Protein AF-A0A7C9MXZ8-F1 (afdb_monomer)

Radius of gyration: 27.59 Å; Cα contacts (8 Å, |Δi|>4): 414; chains: 1; bounding box: 73×103×45 Å

Secondary structure (DSSP, 8-state):
--PPPPPPPPPPPPPPP-------------PPPPHHHHHHHHHHHSTTTTTEEEEEEE--TTHHHHTT--GGG-EEE-HHHHHHHHHHHHHHHSS--EEEEEEETTEEEEEEET--HHHHTHHHHTTTSEEEEEEEETTTT--EEEEEETTEEEEEEETTSPPEE---GGGTTT-TTS---HHHHHHHHHHHHHHHH-----HHHHHS-EEEEEPP-------TT--

Solvent-accessible surface area (backbone atoms only — not comparable to full-atom values): 12969 Å² total; per-residue (Å²): 141,82,88,80,84,78,84,80,84,83,78,84,79,83,86,81,82,88,79,80,74,75,68,84,69,82,77,89,76,76,72,87,74,54,60,64,64,50,30,45,52,38,64,67,64,39,64,69,42,47,42,38,12,22,45,30,44,26,53,34,92,55,58,72,79,72,46,75,53,41,78,94,49,63,39,84,33,30,48,59,61,40,23,61,53,8,56,62,32,29,80,77,69,78,34,9,49,31,38,34,42,41,78,52,96,87,27,40,39,40,37,19,21,45,34,53,71,62,60,81,36,30,24,70,38,0,43,85,39,42,18,40,28,41,37,35,23,66,90,78,71,47,41,38,40,41,35,16,43,61,45,36,73,46,24,34,39,33,71,53,31,75,59,46,65,64,76,60,83,86,44,72,90,60,54,60,42,45,78,59,59,67,69,58,44,54,21,43,51,51,44,41,49,22,71,77,69,74,46,82,86,48,61,67,65,54,65,36,74,28,44,20,28,40,36,73,87,75,80,77,74,77,71,91,78,86,122

Mean predicted aligned error: 10.17 Å

Nearest PDB structures (foldseek):
  8y6k-assembly1_A  TM=3.573E-01  e=1.637E+00  Homo sapiens
  4g59-assembly2_D  TM=2.819E-01  e=1.370E+00  Murid betaherpesvirus 1
  6zs9-assembly1_XI  TM=2.218E-01  e=6.036E+00  Homo sapiens
  7q5s-assembly1_C  TM=3.197E-01  e=9.701E+00  Thermochaetoides thermophila DSM 1495

Organism: NCBI:txid2696284

Foldseek 3Di:
DDDDDDDDDDDDDDDDDDDPPPDPDPPPPCDPDDLLRQLLVVLVLCVPLQLFWKKKKFLAPDPPVQFQFDVVQKDWDASVRLQVQQVVVCVVAVARQKWFWDDFPNIIIIIGRRHDRCVVRLLVRQAPHKMWMWGHHNPVQWTKIWIYHNNGTQWMQTACADIDHDDDPLCPVLPLNHNDDRSSNSSSSLVSVCVVPVTDDHPVNNRGIGIMTGRDDDPPPPDPPDD

pLDDT: mean 85.89, std 18.48, range [38.75, 98.75]

Sequence (227 aa):
MKRVPGPPPSRRRSPAPDAAAAAPGPSREGGPIEPDEHYRRVVQSIDPSLADGTITWCRAANVTAVLPIVPDSAVPQTLSDAFDLSIHQVAMTGRGRTVVIGELDGWFLVLEPNDWNSADRIAELSRGGEAVSLVIGDTLRHYHFYVARDGEQVCRFRWGDAPEGEPPSLAGDLALETPLDFDVWKTRAFVLAERLTGVRVTTEWLAAEHTGYRVPTRFTIRREDDW

InterPro domains:
  IPR045592 Protein of unknown function DUF6461 [PF20062]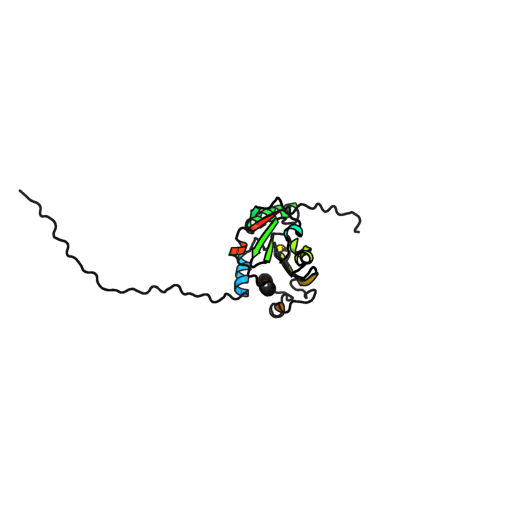 (96-208)

Structure (mmCIF, N/CA/C/O backbone):
data_AF-A0A7C9MXZ8-F1
#
_entry.id   AF-A0A7C9MXZ8-F1
#
loop_
_atom_site.group_PDB
_atom_site.id
_atom_site.type_symbol
_atom_site.label_atom_id
_atom_site.label_alt_id
_atom_site.label_comp_id
_atom_site.label_asym_id
_atom_site.label_entity_id
_atom_site.label_seq_id
_atom_site.pdbx_PDB_ins_code
_atom_site.Cartn_x
_atom_site.Cartn_y
_atom_site.Cartn_z
_atom_site.occupancy
_atom_site.B_iso_or_equiv
_atom_site.auth_seq_id
_atom_site.auth_comp_id
_atom_site.auth_asym_id
_atom_site.auth_atom_id
_atom_site.pdbx_PDB_model_num
ATOM 1 N N . MET A 1 1 ? -44.341 86.333 5.039 1.00 47.72 1 MET A N 1
ATOM 2 C CA . MET A 1 1 ? -43.408 86.215 3.888 1.00 47.72 1 MET A CA 1
ATOM 3 C C . MET A 1 1 ? -42.341 85.197 4.283 1.00 47.72 1 MET A C 1
ATOM 5 O O . MET A 1 1 ? -41.808 85.374 5.360 1.00 47.72 1 MET A O 1
ATOM 9 N N . LYS A 1 2 ? -42.000 84.091 3.618 1.00 45.22 2 LYS A N 1
ATOM 10 C CA . LYS A 1 2 ? -42.260 83.478 2.305 1.00 45.22 2 LYS A CA 1
ATOM 11 C C . LYS A 1 2 ? -42.536 81.979 2.565 1.00 45.22 2 LYS A C 1
ATOM 13 O O . LYS A 1 2 ? -41.796 81.370 3.330 1.00 45.22 2 LYS A O 1
ATOM 18 N N . ARG A 1 3 ? -43.577 81.384 1.967 1.00 49.44 3 ARG A N 1
ATOM 19 C CA . ARG A 1 3 ? -43.758 79.917 1.970 1.00 49.44 3 ARG A CA 1
ATOM 20 C C . ARG A 1 3 ? -42.828 79.317 0.913 1.00 49.44 3 ARG A C 1
ATOM 22 O O . ARG A 1 3 ? -42.841 79.767 -0.229 1.00 49.44 3 ARG A O 1
ATOM 29 N N . VAL A 1 4 ? -42.005 78.357 1.324 1.00 59.69 4 VAL A N 1
ATOM 30 C CA . VAL A 1 4 ? -41.054 77.626 0.473 1.00 59.69 4 VAL A CA 1
ATOM 31 C C . VAL A 1 4 ? -41.821 76.581 -0.361 1.00 59.69 4 VAL A C 1
ATOM 33 O O . VAL A 1 4 ? -42.713 75.937 0.196 1.00 59.69 4 VAL A O 1
ATOM 36 N N . PRO A 1 5 ? -41.533 76.406 -1.668 1.00 65.12 5 PRO A N 1
ATOM 37 C CA . PRO A 1 5 ? -42.227 75.439 -2.516 1.00 65.12 5 PRO A CA 1
ATOM 38 C C . PRO A 1 5 ? -41.747 74.008 -2.239 1.00 65.12 5 PRO A C 1
ATOM 40 O O . PRO A 1 5 ? -40.548 73.766 -2.113 1.00 65.12 5 PRO A O 1
ATOM 43 N N . GLY A 1 6 ? -42.689 73.064 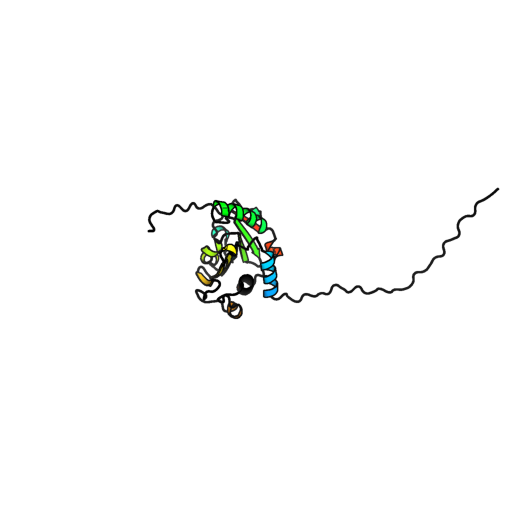-2.164 1.00 59.34 6 GLY A N 1
ATOM 44 C CA . GLY A 1 6 ? -42.398 71.634 -2.055 1.00 59.34 6 GLY A CA 1
ATOM 45 C C . GLY A 1 6 ? -41.821 71.048 -3.355 1.00 59.34 6 GLY A C 1
ATOM 46 O O . GLY A 1 6 ? -42.047 71.604 -4.433 1.00 59.34 6 GLY A O 1
ATOM 47 N N . PRO A 1 7 ? -41.069 69.939 -3.266 1.00 67.00 7 PRO A N 1
ATOM 48 C CA . PRO A 1 7 ? -40.425 69.316 -4.416 1.00 67.00 7 PRO A CA 1
ATOM 49 C C . PRO A 1 7 ? -41.442 68.698 -5.398 1.00 67.00 7 PRO A C 1
ATOM 51 O O . PRO A 1 7 ? -42.512 68.246 -4.981 1.00 67.00 7 PRO A O 1
ATOM 54 N N . PRO A 1 8 ? -41.119 68.660 -6.705 1.00 63.56 8 PRO A N 1
ATOM 55 C CA . PRO A 1 8 ? -41.995 68.117 -7.740 1.00 63.56 8 PRO A CA 1
ATOM 56 C C . PRO A 1 8 ? -42.102 66.579 -7.684 1.00 63.56 8 PRO A C 1
ATOM 58 O O . PRO A 1 8 ? -41.167 65.907 -7.242 1.00 63.56 8 PRO A O 1
ATOM 61 N N . PRO A 1 9 ? -43.216 65.998 -8.170 1.00 53.22 9 PRO A N 1
ATOM 62 C CA . PRO A 1 9 ? -43.442 64.556 -8.150 1.00 53.22 9 PRO A CA 1
ATOM 63 C C . PRO A 1 9 ? -42.513 63.808 -9.118 1.00 53.22 9 PRO A C 1
ATOM 65 O O . PRO A 1 9 ? -42.364 64.164 -10.290 1.00 53.22 9 PRO A O 1
ATOM 68 N N . SER A 1 10 ? -41.919 62.728 -8.616 1.00 55.09 10 SER A N 1
ATOM 69 C CA . SER A 1 10 ? -41.055 61.803 -9.344 1.00 55.09 10 SER A CA 1
ATOM 70 C C . SER A 1 10 ? -41.831 61.056 -10.437 1.00 55.09 10 SER A C 1
ATOM 72 O O . SER A 1 10 ? -42.771 60.302 -10.182 1.00 55.09 10 SER A O 1
ATOM 74 N N . ARG A 1 11 ? -41.424 61.261 -11.697 1.00 53.62 11 ARG A N 1
ATOM 75 C CA . ARG A 1 11 ? -41.932 60.510 -12.852 1.00 53.62 11 ARG A CA 1
ATOM 76 C C . ARG A 1 11 ? -41.457 59.058 -12.777 1.00 53.62 11 ARG A C 1
ATOM 78 O O . ARG A 1 11 ? -40.259 58.787 -12.836 1.00 53.62 11 ARG A O 1
ATOM 85 N N . ARG A 1 12 ? -42.421 58.137 -12.707 1.00 48.22 12 ARG A N 1
ATOM 86 C CA . ARG A 1 12 ? -42.242 56.695 -12.920 1.00 48.22 12 ARG A CA 1
ATOM 87 C C . ARG A 1 12 ? -41.599 56.454 -14.292 1.00 48.22 12 ARG A C 1
ATOM 89 O O . ARG A 1 12 ? -42.172 56.841 -15.309 1.00 48.22 12 ARG A O 1
ATOM 96 N N . ARG A 1 13 ? -40.431 55.809 -14.319 1.00 46.97 13 ARG A N 1
ATOM 97 C CA . ARG A 1 13 ? -39.906 55.130 -15.511 1.00 46.97 13 ARG A CA 1
ATOM 98 C C . ARG A 1 13 ? -40.280 53.655 -15.416 1.00 46.97 13 ARG A C 1
ATOM 100 O O . ARG A 1 13 ? -39.959 53.004 -14.428 1.00 46.97 13 ARG A O 1
ATOM 107 N N . SER A 1 14 ? -40.979 53.169 -16.432 1.00 50.97 14 SER A N 1
ATOM 108 C CA . SER A 1 14 ? -41.230 51.746 -16.663 1.00 50.97 14 SER A CA 1
ATOM 109 C C . SER A 1 14 ? -39.922 51.050 -17.079 1.00 50.97 14 SER A C 1
ATOM 111 O O . SER A 1 14 ? -39.110 51.687 -17.758 1.00 50.97 14 SER A O 1
ATOM 113 N N . PRO A 1 15 ? -39.694 49.783 -16.690 1.00 46.44 15 PRO A N 1
ATOM 114 C CA . PRO A 1 15 ? -38.499 49.036 -17.073 1.00 46.44 15 PRO A CA 1
ATOM 115 C C . PRO A 1 15 ? -38.555 48.597 -18.546 1.00 46.44 15 PRO A C 1
ATOM 117 O O . PRO A 1 15 ? -39.617 48.254 -19.066 1.00 46.44 15 PRO A O 1
ATOM 120 N N . ALA A 1 16 ? -37.398 48.644 -19.207 1.00 47.94 16 ALA A N 1
ATOM 121 C CA . ALA A 1 16 ? -37.163 48.106 -20.545 1.00 47.94 16 ALA A CA 1
ATOM 122 C C . ALA A 1 16 ? -37.018 46.567 -20.497 1.00 47.94 16 ALA A C 1
ATOM 124 O O . ALA A 1 16 ? -36.654 46.042 -19.443 1.00 47.94 16 ALA A O 1
ATOM 125 N N . PRO A 1 17 ? -37.302 45.849 -21.600 1.00 46.53 17 PRO A N 1
ATOM 126 C CA . PRO A 1 17 ? -37.361 44.393 -21.613 1.00 46.53 17 PRO A CA 1
ATOM 127 C C . PRO A 1 17 ? -35.987 43.719 -21.745 1.00 46.53 17 PRO A C 1
ATOM 129 O O . PRO A 1 17 ? -35.054 44.260 -22.338 1.00 46.53 17 PRO A O 1
ATOM 132 N N . ASP A 1 18 ? -35.951 42.518 -21.174 1.00 48.53 18 ASP A N 1
ATOM 133 C CA . ASP A 1 18 ? -34.998 41.412 -21.266 1.00 48.53 18 ASP A CA 1
ATOM 134 C C . ASP A 1 18 ? -33.903 41.478 -22.341 1.00 48.53 18 ASP A C 1
ATOM 136 O O . ASP A 1 18 ? -34.134 41.301 -23.536 1.00 48.53 18 ASP A O 1
ATOM 140 N N . ALA A 1 19 ? -32.664 41.550 -21.857 1.00 42.31 19 ALA A N 1
ATOM 141 C CA . ALA A 1 19 ? -31.508 40.942 -22.500 1.00 42.31 19 ALA A CA 1
ATOM 142 C C . ALA A 1 19 ? -30.756 40.141 -21.430 1.00 42.31 19 ALA A C 1
ATOM 144 O O . ALA A 1 19 ? -29.734 40.571 -20.895 1.00 42.31 19 ALA A O 1
ATOM 145 N N . ALA A 1 20 ? -31.312 38.982 -21.071 1.00 42.16 20 ALA A N 1
ATOM 146 C CA . ALA A 1 20 ? -30.582 37.967 -20.331 1.00 42.16 20 ALA A CA 1
ATOM 147 C C . ALA A 1 20 ? -29.463 37.449 -21.243 1.00 42.16 20 ALA A C 1
ATOM 149 O O . ALA A 1 20 ? -29.671 36.578 -22.087 1.00 42.16 20 ALA A O 1
ATOM 150 N N . ALA A 1 21 ? -28.272 38.026 -21.096 1.00 43.19 21 ALA A N 1
ATOM 151 C CA . ALA A 1 21 ? -27.050 37.379 -21.524 1.00 43.19 21 ALA A CA 1
ATOM 152 C C . ALA A 1 21 ? -26.983 36.048 -20.769 1.00 43.19 21 ALA A C 1
ATOM 154 O O . ALA A 1 21 ? -26.789 36.026 -19.553 1.00 43.19 21 ALA A O 1
ATOM 155 N N . ALA A 1 22 ? -27.233 34.951 -21.483 1.00 42.97 22 ALA A N 1
ATOM 156 C CA . ALA A 1 22 ? -26.996 33.615 -20.977 1.00 42.97 22 ALA A CA 1
ATOM 157 C C . ALA A 1 22 ? -25.523 33.547 -20.567 1.00 42.97 22 ALA A C 1
ATOM 159 O O . ALA A 1 22 ? -24.630 33.534 -21.415 1.00 42.97 22 ALA A O 1
ATOM 160 N N . ALA A 1 23 ? -25.276 33.574 -19.258 1.00 42.69 23 ALA A N 1
ATOM 161 C CA . ALA A 1 23 ? -23.985 33.209 -18.715 1.00 42.69 23 ALA A CA 1
ATOM 162 C C . ALA A 1 23 ? -23.641 31.819 -19.273 1.00 42.69 23 ALA A C 1
ATOM 164 O O . ALA A 1 23 ? -24.532 30.960 -19.301 1.00 42.69 23 ALA A O 1
ATOM 165 N N . PRO A 1 24 ? -22.407 31.583 -19.748 1.00 41.06 24 PRO A N 1
ATOM 166 C CA . PRO A 1 24 ? -21.998 30.240 -20.113 1.00 41.06 24 PRO A CA 1
ATOM 167 C C . PRO A 1 24 ? -22.233 29.356 -18.888 1.00 41.06 24 PRO A C 1
ATOM 169 O O . PRO A 1 24 ? -21.670 29.594 -17.817 1.00 41.06 24 PRO A O 1
ATOM 172 N N . GLY A 1 25 ? -23.148 28.393 -19.025 1.00 43.09 25 GLY A N 1
ATOM 173 C CA . GLY A 1 25 ? -23.329 27.360 -18.016 1.00 43.09 25 GLY A CA 1
ATOM 174 C C . GLY A 1 25 ? -21.977 26.695 -17.761 1.00 43.09 25 GLY A C 1
ATOM 175 O O . GLY A 1 25 ? -21.160 26.647 -18.684 1.00 43.09 25 GLY A O 1
ATOM 176 N N . PRO A 1 26 ? -21.703 26.217 -16.537 1.00 43.00 26 PRO A N 1
ATOM 177 C CA . PRO A 1 26 ? -20.447 25.543 -16.262 1.00 43.00 26 PRO A CA 1
ATOM 178 C C . PRO A 1 26 ? -20.299 24.402 -17.264 1.00 43.00 26 PRO A C 1
ATOM 180 O O . PRO A 1 26 ? -21.121 23.480 -17.291 1.00 43.00 26 PRO A O 1
ATOM 183 N N . SER A 1 27 ? -19.286 24.511 -18.124 1.00 43.12 27 SER A N 1
ATOM 184 C CA . SER A 1 27 ? -18.854 23.433 -18.993 1.00 43.12 27 SER A CA 1
ATOM 185 C C . SER A 1 27 ? -18.667 22.209 -18.108 1.00 43.12 27 SER A C 1
ATOM 187 O O . SER A 1 27 ? -17.770 22.168 -17.269 1.00 43.12 27 SER A O 1
ATOM 189 N N . ARG A 1 28 ? -19.553 21.220 -18.251 1.00 49.94 28 ARG A N 1
ATOM 190 C CA . ARG A 1 28 ? -19.315 19.860 -17.767 1.00 49.94 28 ARG A CA 1
ATOM 191 C C . ARG A 1 28 ? -18.229 19.258 -18.656 1.00 49.94 28 ARG A C 1
ATOM 193 O O . ARG A 1 28 ? -18.509 18.430 -19.513 1.00 49.94 28 ARG A O 1
ATOM 200 N N . GLU A 1 29 ? -17.007 19.748 -18.503 1.00 47.16 29 GLU A N 1
ATOM 201 C CA . GLU A 1 29 ? -15.814 19.144 -19.072 1.00 47.16 29 GLU A CA 1
ATOM 202 C C . GLU A 1 29 ? -15.203 18.237 -18.014 1.00 47.16 29 GLU A C 1
ATOM 204 O O . GLU A 1 29 ? -14.840 18.669 -16.923 1.00 47.16 29 GLU A O 1
ATOM 209 N N . GLY A 1 30 ? -15.151 16.954 -18.337 1.00 43.53 30 GLY A N 1
ATOM 210 C CA . GLY A 1 30 ? -14.597 15.929 -17.474 1.00 43.53 30 GLY A CA 1
ATOM 211 C C . GLY A 1 30 ? -15.183 14.580 -17.835 1.00 43.53 30 GLY A C 1
ATOM 212 O O . GLY A 1 30 ? -15.980 14.029 -17.081 1.00 43.53 30 GLY A O 1
ATOM 213 N N . GLY A 1 31 ? -14.810 14.051 -19.005 1.00 56.38 31 GLY A N 1
ATOM 214 C CA . GLY A 1 31 ? -14.866 12.602 -19.198 1.00 56.38 31 GLY A CA 1
ATOM 215 C C . GLY A 1 31 ? -14.046 11.895 -18.104 1.00 56.38 31 GLY A C 1
ATOM 216 O O . GLY A 1 31 ? -13.272 12.557 -17.404 1.00 56.38 31 GLY A O 1
ATOM 217 N N . PRO A 1 32 ? -14.213 10.576 -17.916 1.00 72.56 32 PRO A N 1
ATOM 218 C CA . PRO A 1 32 ? -13.418 9.841 -16.939 1.00 72.56 32 PRO A CA 1
ATOM 219 C C . PRO A 1 32 ? -11.927 10.112 -17.182 1.00 72.56 32 PRO A C 1
ATOM 221 O O . PRO A 1 32 ? -11.442 9.965 -18.301 1.00 72.56 32 PRO A O 1
ATOM 224 N N . ILE A 1 33 ? -11.223 10.575 -16.145 1.00 77.44 33 ILE A N 1
ATOM 225 C CA . ILE A 1 33 ? -9.779 10.817 -16.216 1.00 77.44 33 ILE A CA 1
ATOM 226 C C . ILE A 1 33 ? -9.098 9.464 -16.437 1.00 77.44 33 ILE A C 1
ATOM 228 O O . ILE A 1 33 ? -9.372 8.506 -15.707 1.00 77.44 33 ILE A O 1
ATOM 232 N N . GLU A 1 34 ? -8.227 9.398 -17.444 1.00 91.25 34 GLU A N 1
ATOM 233 C CA . GLU A 1 34 ? -7.411 8.218 -17.732 1.00 91.25 34 GLU A CA 1
ATOM 234 C C . GLU A 1 34 ? -6.553 7.843 -16.508 1.00 91.25 34 GLU A C 1
ATOM 236 O O . GLU A 1 34 ? -5.968 8.743 -15.891 1.00 91.25 34 GLU A O 1
ATOM 241 N N . PRO A 1 35 ? -6.433 6.547 -16.148 1.00 91.75 35 PRO A N 1
ATOM 242 C CA . PRO A 1 35 ? -5.718 6.109 -14.945 1.00 91.75 35 PRO A CA 1
ATOM 243 C C . PRO A 1 35 ? -4.295 6.670 -14.815 1.00 91.75 35 PRO A C 1
ATOM 245 O O . PRO A 1 35 ? -3.895 7.072 -13.726 1.00 91.75 35 PRO A O 1
ATOM 248 N N . ASP A 1 36 ? -3.550 6.767 -15.918 1.00 92.69 36 ASP A N 1
ATOM 249 C CA . ASP A 1 36 ? -2.192 7.326 -15.912 1.00 92.69 36 ASP A CA 1
ATOM 250 C C . ASP A 1 36 ? -2.159 8.807 -15.510 1.00 92.69 36 ASP A C 1
ATOM 252 O O . ASP A 1 36 ? -1.284 9.233 -14.761 1.00 92.69 36 ASP A O 1
ATOM 256 N N . GLU A 1 37 ? -3.100 9.615 -16.007 1.00 94.75 37 GLU A N 1
ATOM 257 C CA . GLU A 1 37 ? -3.183 11.037 -15.650 1.00 94.75 37 GLU A CA 1
ATOM 258 C C . GLU A 1 37 ? -3.655 11.215 -14.208 1.00 94.75 37 GLU A C 1
ATOM 260 O O . GLU A 1 37 ? -3.148 12.079 -13.494 1.00 94.75 37 GLU A O 1
ATOM 265 N N . HIS A 1 38 ? -4.583 10.369 -13.761 1.00 95.75 38 HIS A N 1
ATOM 266 C CA . HIS A 1 38 ? -5.013 10.328 -12.368 1.00 95.75 38 HIS A CA 1
ATOM 267 C C . HIS A 1 38 ? -3.833 10.039 -11.432 1.00 95.75 38 HIS A C 1
ATOM 269 O O . HIS A 1 38 ? -3.542 10.837 -10.540 1.00 95.75 38 HIS A O 1
ATOM 275 N N . TYR A 1 39 ? -3.095 8.951 -11.662 1.00 95.88 39 TYR A N 1
ATOM 276 C CA . TYR A 1 39 ? -2.005 8.565 -10.766 1.00 95.88 39 TYR A CA 1
ATOM 277 C C . TYR A 1 39 ? -0.765 9.436 -10.884 1.00 95.88 39 TYR A C 1
ATOM 279 O O . TYR A 1 39 ? -0.065 9.599 -9.889 1.00 95.88 39 TYR A O 1
ATOM 287 N N . ARG A 1 40 ? -0.537 10.095 -12.024 1.00 94.31 40 ARG A N 1
ATOM 288 C CA . ARG A 1 40 ? 0.476 11.152 -12.114 1.00 94.31 40 ARG A CA 1
ATOM 289 C C . ARG A 1 40 ? 0.201 12.267 -11.104 1.00 94.31 40 ARG A C 1
ATOM 291 O O . ARG A 1 40 ? 1.119 12.698 -10.413 1.00 94.31 40 ARG A O 1
ATOM 298 N N . ARG A 1 41 ? -1.059 12.700 -10.975 1.00 92.94 41 ARG A N 1
ATOM 299 C CA . ARG A 1 41 ? -1.457 13.717 -9.985 1.00 92.94 41 ARG A CA 1
ATOM 300 C C . ARG A 1 41 ? -1.327 13.201 -8.558 1.00 92.94 41 ARG A C 1
ATOM 302 O O . ARG A 1 41 ? -0.837 13.932 -7.706 1.00 92.94 41 ARG A O 1
ATOM 309 N N . VAL A 1 42 ? -1.717 11.948 -8.307 1.00 93.12 42 VAL A N 1
ATOM 310 C CA . VAL A 1 42 ? -1.535 11.317 -6.990 1.00 93.12 42 VAL A CA 1
ATOM 311 C C . VAL A 1 42 ? -0.057 11.313 -6.606 1.00 93.12 42 VAL A C 1
ATOM 313 O O . VAL A 1 42 ? 0.280 11.864 -5.564 1.00 93.12 42 VAL A O 1
ATOM 316 N N . VAL A 1 43 ? 0.826 10.798 -7.467 1.00 91.56 43 VAL A N 1
ATOM 317 C CA . VAL A 1 43 ? 2.280 10.746 -7.229 1.00 91.56 43 VAL A CA 1
ATOM 318 C C . VAL A 1 43 ? 2.867 12.138 -6.976 1.00 91.56 43 VAL A C 1
ATOM 320 O O . VAL A 1 43 ? 3.682 12.296 -6.077 1.00 91.56 43 VAL A O 1
ATOM 323 N N . GLN A 1 44 ? 2.411 13.161 -7.701 1.00 88.62 44 GLN A N 1
ATOM 324 C CA . GLN A 1 44 ? 2.852 14.546 -7.490 1.00 88.62 44 GLN A CA 1
ATOM 325 C C . GLN A 1 44 ? 2.333 15.169 -6.185 1.00 88.62 44 GLN A C 1
ATOM 327 O O . GLN A 1 44 ? 2.939 16.102 -5.670 1.00 88.62 44 GLN A O 1
ATOM 332 N N . SER A 1 45 ? 1.198 14.697 -5.667 1.00 83.62 45 SER A N 1
ATOM 333 C CA . SER A 1 45 ? 0.558 15.254 -4.466 1.00 83.62 45 SER A CA 1
ATOM 334 C C . SER A 1 45 ? 1.020 14.622 -3.153 1.00 83.62 45 SER A C 1
ATOM 336 O O . SER A 1 45 ? 0.876 15.238 -2.102 1.00 83.62 45 SER A O 1
ATOM 338 N N . ILE A 1 46 ? 1.534 13.389 -3.204 1.00 72.38 46 ILE A N 1
ATOM 339 C CA . ILE A 1 46 ? 1.949 12.619 -2.022 1.00 72.38 46 ILE A CA 1
ATOM 340 C C . ILE A 1 46 ? 3.381 12.928 -1.577 1.00 72.38 46 ILE A C 1
ATOM 342 O O . ILE A 1 46 ? 3.843 12.330 -0.610 1.00 72.38 46 ILE A O 1
ATOM 346 N N . ASP A 1 47 ? 4.088 13.823 -2.267 1.00 69.06 47 ASP A N 1
ATOM 347 C CA . ASP A 1 47 ? 5.439 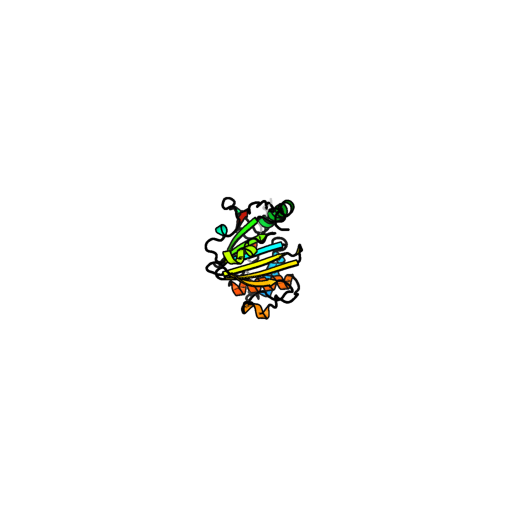14.258 -1.912 1.00 69.06 47 ASP A CA 1
ATOM 348 C C . ASP A 1 47 ? 5.349 15.367 -0.840 1.00 69.06 47 ASP A C 1
ATOM 350 O O . ASP A 1 47 ? 4.830 16.450 -1.139 1.00 69.06 47 ASP A O 1
ATOM 354 N N . PRO A 1 48 ? 5.762 15.114 0.424 1.00 71.75 48 PRO A N 1
ATOM 355 C CA . PRO A 1 48 ? 6.733 14.086 0.839 1.00 71.75 48 PRO A CA 1
ATOM 356 C C . PRO A 1 48 ? 6.180 12.831 1.538 1.00 71.75 48 PRO A C 1
ATOM 358 O O . PRO A 1 48 ? 6.928 11.876 1.740 1.00 71.75 48 PRO A O 1
ATOM 361 N N . SER A 1 49 ? 4.903 12.791 1.924 1.00 76.25 49 SER A N 1
ATOM 362 C CA . SER A 1 49 ? 4.364 11.793 2.861 1.00 76.25 49 SER A CA 1
ATOM 363 C C . SER A 1 49 ? 4.461 10.311 2.455 1.00 76.25 49 SER A C 1
ATOM 365 O O . SER A 1 49 ? 4.369 9.447 3.327 1.00 76.25 49 SER A O 1
ATOM 367 N N . LEU A 1 50 ? 4.659 9.994 1.171 1.00 75.44 50 LEU A N 1
ATOM 368 C CA . LEU A 1 50 ? 4.922 8.627 0.678 1.00 75.44 50 LEU A CA 1
ATOM 369 C C . LEU A 1 50 ? 6.178 8.516 -0.204 1.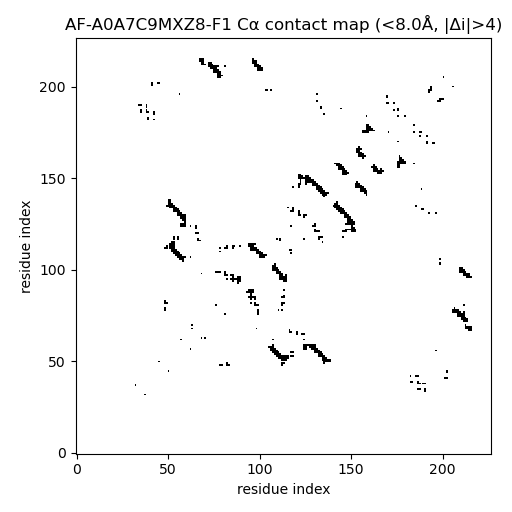00 75.44 50 LEU A C 1
ATOM 371 O O . LEU A 1 50 ? 6.382 7.474 -0.824 1.00 75.44 50 LEU A O 1
ATOM 375 N N . ALA A 1 51 ? 7.019 9.554 -0.265 1.00 84.81 51 ALA A N 1
ATOM 376 C CA . ALA A 1 51 ? 8.265 9.515 -1.041 1.00 84.81 51 ALA A CA 1
ATOM 377 C C . ALA A 1 51 ? 9.212 8.399 -0.555 1.00 84.81 51 ALA A C 1
ATOM 379 O O . ALA A 1 51 ? 9.920 7.776 -1.342 1.00 84.81 51 ALA A O 1
ATOM 380 N N . ASP A 1 52 ? 9.165 8.086 0.738 1.00 91.44 52 ASP A N 1
ATOM 381 C CA . ASP A 1 52 ? 9.789 6.910 1.332 1.00 91.44 52 ASP A CA 1
ATOM 382 C C . ASP A 1 52 ? 8.743 6.220 2.217 1.00 91.44 52 ASP A C 1
ATOM 384 O O . ASP A 1 52 ? 8.427 6.691 3.308 1.00 91.44 52 ASP A O 1
ATOM 388 N N . GLY A 1 53 ? 8.145 5.129 1.745 1.00 95.00 53 GLY A N 1
ATOM 389 C CA . GLY A 1 53 ? 7.093 4.417 2.464 1.00 95.00 53 GLY A CA 1
ATOM 390 C C . GLY A 1 53 ? 6.436 3.305 1.657 1.00 95.00 53 GLY A C 1
ATOM 391 O O . GLY A 1 53 ? 6.834 2.986 0.539 1.00 95.00 53 GLY A O 1
ATOM 392 N N . THR A 1 54 ? 5.408 2.702 2.244 1.00 97.12 54 THR A N 1
ATOM 393 C CA . THR A 1 54 ? 4.668 1.596 1.628 1.00 97.12 54 THR A CA 1
ATOM 394 C C . THR A 1 54 ? 3.174 1.876 1.626 1.00 97.12 54 THR A C 1
ATOM 396 O O . THR A 1 54 ? 2.632 2.385 2.607 1.00 97.12 54 THR A O 1
ATOM 399 N N . ILE A 1 55 ? 2.500 1.500 0.541 1.00 98.19 55 ILE A N 1
ATOM 400 C CA . ILE A 1 55 ? 1.044 1.359 0.485 1.00 98.19 55 ILE A CA 1
ATOM 401 C C . ILE A 1 55 ? 0.691 -0.082 0.123 1.00 98.19 55 ILE A C 1
ATOM 403 O O . ILE A 1 55 ? 1.180 -0.624 -0.868 1.00 98.19 55 ILE A O 1
ATOM 407 N N . THR A 1 56 ? -0.167 -0.705 0.926 1.00 98.75 56 THR A N 1
ATOM 408 C CA . THR A 1 56 ? -0.592 -2.095 0.735 1.00 98.75 56 THR A CA 1
ATOM 409 C C . THR A 1 56 ? -2.107 -2.204 0.742 1.00 98.75 56 THR A C 1
ATOM 411 O O . THR A 1 56 ? -2.757 -1.803 1.703 1.00 98.75 56 THR A O 1
ATOM 414 N N . TRP A 1 57 ? -2.661 -2.810 -0.304 1.00 98.69 57 TRP A N 1
ATOM 415 C CA . TRP A 1 57 ? -4.057 -3.219 -0.397 1.00 98.69 57 TRP A CA 1
ATOM 416 C C . TRP A 1 57 ? -4.162 -4.668 0.056 1.00 98.69 57 TRP A C 1
ATOM 418 O O . TRP A 1 57 ? -3.450 -5.526 -0.464 1.00 98.69 57 TRP A O 1
ATOM 428 N N . CYS A 1 58 ? -5.051 -4.979 0.994 1.00 98.38 58 CYS A N 1
ATOM 429 C CA . CYS A 1 58 ? -5.323 -6.368 1.363 1.00 98.38 58 CYS A CA 1
ATOM 430 C C . CYS A 1 58 ? -6.785 -6.605 1.752 1.00 98.38 58 CYS A C 1
ATOM 432 O O . CYS A 1 58 ? -7.487 -5.700 2.204 1.00 98.38 58 CYS A O 1
ATOM 434 N N . ARG A 1 59 ? -7.235 -7.854 1.591 1.00 94.12 59 ARG A N 1
ATOM 435 C CA . ARG A 1 59 ? -8.546 -8.338 2.065 1.00 94.12 59 ARG A CA 1
ATOM 436 C C . ARG A 1 59 ? -8.442 -9.187 3.336 1.00 94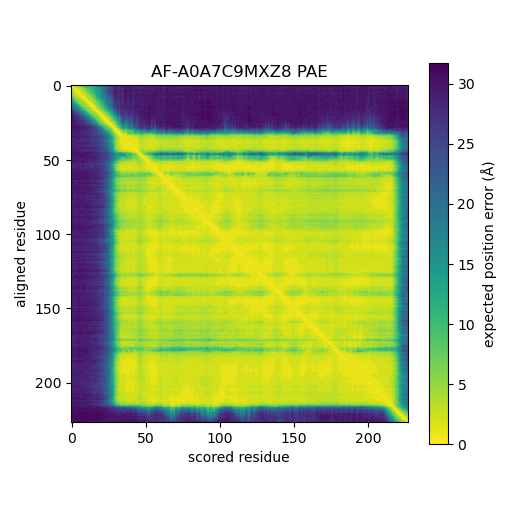.12 59 ARG A C 1
ATOM 438 O O . ARG A 1 59 ? -9.310 -10.016 3.599 1.00 94.12 59 ARG A O 1
ATOM 445 N N . ALA A 1 60 ? -7.366 -9.029 4.108 1.00 86.50 60 ALA A N 1
ATOM 446 C CA . ALA A 1 60 ? -7.162 -9.819 5.315 1.00 86.50 60 ALA A CA 1
ATOM 447 C C . ALA A 1 60 ? -8.352 -9.654 6.273 1.00 86.50 60 ALA A C 1
ATOM 449 O O . ALA A 1 60 ? -8.755 -8.535 6.581 1.00 86.50 60 ALA A O 1
ATOM 450 N N . ALA A 1 61 ? -8.865 -10.765 6.809 1.00 86.38 61 ALA A N 1
ATOM 451 C CA . ALA A 1 61 ? -9.980 -10.732 7.760 1.00 86.38 61 ALA A CA 1
ATOM 452 C C . ALA A 1 61 ? -9.653 -9.941 9.042 1.00 86.38 61 ALA A C 1
ATOM 454 O O . ALA A 1 61 ? -10.555 -9.456 9.721 1.00 86.38 61 ALA A O 1
ATOM 455 N N . ASN A 1 62 ? -8.366 -9.837 9.392 1.00 89.50 62 ASN A N 1
ATOM 456 C CA . ASN A 1 62 ? -7.888 -9.034 10.509 1.00 89.50 62 ASN A CA 1
ATOM 457 C C . ASN A 1 62 ? -6.465 -8.512 10.239 1.00 89.50 62 ASN A C 1
ATOM 459 O O . ASN A 1 62 ? -5.476 -9.164 10.578 1.00 89.50 62 ASN A O 1
ATOM 463 N N . VAL A 1 63 ? -6.366 -7.329 9.629 1.00 93.31 63 VAL A N 1
ATOM 464 C CA . VAL A 1 63 ? -5.084 -6.676 9.302 1.00 93.31 63 VAL A CA 1
ATOM 465 C C . VAL A 1 63 ? -4.248 -6.393 10.553 1.00 93.31 63 VAL A C 1
ATOM 467 O O . VAL A 1 63 ? -3.033 -6.597 10.553 1.00 93.31 63 VAL A O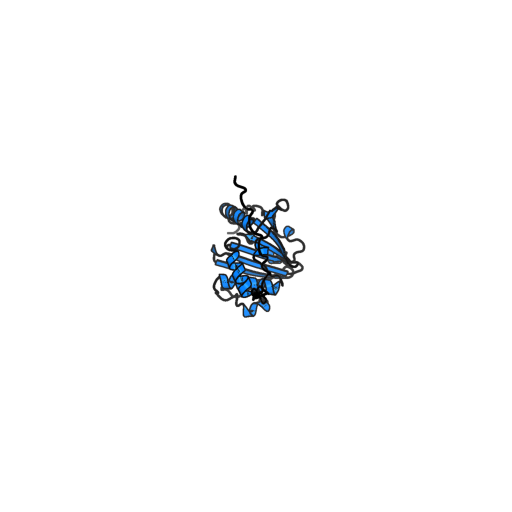 1
ATOM 470 N N . THR A 1 64 ? -4.889 -5.968 11.643 1.00 94.00 64 THR A N 1
ATOM 471 C CA . THR A 1 64 ? -4.195 -5.560 12.874 1.00 94.00 64 THR A CA 1
ATOM 472 C C . THR A 1 64 ? -3.556 -6.729 13.619 1.00 94.00 64 THR A C 1
ATOM 474 O O . THR A 1 64 ? -2.583 -6.529 14.338 1.00 94.00 64 THR A O 1
ATOM 477 N N . ALA A 1 65 ? -4.051 -7.953 13.416 1.00 93.25 65 ALA A N 1
ATOM 478 C CA . ALA A 1 65 ? -3.437 -9.164 13.955 1.00 93.25 65 ALA A CA 1
ATOM 479 C C . ALA A 1 65 ? -2.189 -9.621 13.176 1.00 93.25 65 ALA A C 1
ATOM 481 O O . ALA A 1 65 ? -1.362 -10.342 13.732 1.00 93.25 65 ALA A O 1
ATOM 482 N N . VAL A 1 66 ? -2.060 -9.235 11.902 1.00 95.19 66 VAL A N 1
ATOM 483 C CA . VAL A 1 66 ? -0.911 -9.594 11.051 1.00 95.19 66 VAL A CA 1
ATOM 484 C C . VAL A 1 66 ? 0.228 -8.591 11.226 1.00 95.19 66 VAL A C 1
ATOM 486 O O . VAL A 1 66 ? 1.401 -8.963 11.308 1.00 95.19 66 VAL A O 1
ATOM 489 N N . LEU A 1 67 ? -0.103 -7.302 11.290 1.00 95.94 67 LEU A N 1
ATOM 490 C CA . LEU A 1 67 ? 0.893 -6.245 11.400 1.00 95.94 67 LEU A CA 1
ATOM 491 C C . LEU A 1 67 ? 1.443 -6.126 12.828 1.00 95.94 67 LEU A C 1
ATOM 493 O O . LEU A 1 67 ? 0.723 -6.349 13.802 1.00 95.94 67 LEU A O 1
ATOM 497 N N . PRO A 1 68 ? 2.718 -5.733 12.991 1.00 94.44 68 PRO A N 1
ATOM 498 C CA . PRO A 1 68 ? 3.323 -5.547 14.301 1.00 94.44 68 PRO A CA 1
ATOM 499 C C . PRO A 1 68 ? 2.868 -4.215 14.915 1.00 94.44 68 PRO A C 1
ATOM 501 O O . PRO A 1 68 ? 3.680 -3.324 15.111 1.00 94.44 68 PRO A O 1
ATOM 504 N N . ILE A 1 69 ? 1.582 -4.041 15.203 1.00 95.31 69 ILE A N 1
ATOM 505 C CA . ILE A 1 69 ? 1.053 -2.796 15.774 1.00 95.31 69 ILE A CA 1
ATOM 506 C C . ILE A 1 69 ? 0.741 -2.941 17.264 1.00 95.31 69 ILE A C 1
ATOM 508 O O . ILE A 1 69 ? 0.595 -4.046 17.781 1.00 95.31 69 ILE A O 1
ATOM 512 N N . VAL A 1 70 ? 0.638 -1.813 17.967 1.00 95.88 70 VAL A N 1
ATOM 513 C CA . VAL A 1 70 ? 0.136 -1.738 19.345 1.00 95.88 70 VAL A CA 1
ATOM 514 C C . VAL A 1 70 ? -1.367 -1.423 19.289 1.00 95.88 70 VAL A C 1
ATOM 516 O O . VAL A 1 70 ? -1.707 -0.270 19.015 1.00 95.88 70 VAL A O 1
ATOM 519 N N . PRO A 1 71 ? -2.280 -2.384 19.542 1.00 92.94 71 PRO A N 1
ATOM 520 C CA . PRO A 1 71 ? -3.720 -2.176 19.331 1.00 92.94 71 PRO A CA 1
ATOM 521 C C . PRO A 1 71 ? -4.291 -0.999 20.130 1.00 92.94 71 PRO A C 1
ATOM 523 O O . PRO A 1 71 ? -5.044 -0.193 19.592 1.00 92.94 71 PRO A O 1
ATOM 526 N N . ASP A 1 72 ? -3.832 -0.825 21.371 1.00 95.56 72 ASP A N 1
ATOM 527 C CA . ASP A 1 72 ? -4.280 0.249 22.270 1.00 95.56 72 ASP A CA 1
ATOM 528 C C . ASP A 1 72 ? -3.752 1.644 21.882 1.00 95.56 72 ASP A C 1
ATOM 530 O O . ASP A 1 72 ? -3.994 2.623 22.585 1.00 95.56 72 ASP A O 1
ATOM 534 N N . SER A 1 73 ? -2.989 1.754 20.789 1.00 96.69 73 SER A N 1
ATOM 535 C CA . SER A 1 73 ? -2.499 3.035 20.262 1.00 96.69 73 SER A CA 1
ATOM 536 C C . SER A 1 73 ? -3.351 3.615 19.134 1.00 96.69 73 SER A C 1
ATOM 538 O O . SER A 1 73 ? -2.940 4.612 18.551 1.00 96.69 73 SER A O 1
ATOM 540 N N . ALA A 1 74 ? -4.503 3.004 18.840 1.00 97.94 74 ALA A N 1
ATOM 541 C CA . ALA A 1 74 ? -5.418 3.452 17.798 1.00 97.94 74 ALA A CA 1
ATOM 542 C C . ALA A 1 74 ? -5.850 4.913 18.008 1.00 97.94 74 ALA A C 1
ATOM 544 O O . ALA A 1 74 ? -6.450 5.245 19.034 1.00 97.94 74 ALA A O 1
ATOM 545 N N . VAL A 1 75 ? -5.575 5.772 17.028 1.00 98.06 75 VAL A N 1
ATOM 546 C CA . VAL A 1 75 ? -5.990 7.183 17.021 1.00 98.06 75 VAL A CA 1
ATOM 547 C C . VAL A 1 75 ? -6.384 7.620 15.608 1.00 98.06 75 VAL A C 1
ATOM 549 O O . VAL A 1 75 ? -5.808 7.111 14.650 1.00 98.06 75 VAL A O 1
ATOM 552 N N . PRO A 1 76 ? -7.333 8.555 15.436 1.00 98.38 76 PRO A N 1
ATOM 553 C CA . PRO A 1 76 ? -7.530 9.221 14.152 1.00 98.38 76 PRO A CA 1
ATOM 554 C C . PRO A 1 76 ? -6.236 9.907 13.708 1.00 98.38 76 PRO A C 1
ATOM 556 O O . PRO A 1 76 ? -5.584 10.572 14.517 1.00 98.38 76 PRO A O 1
ATOM 559 N N . GLN A 1 77 ? -5.838 9.699 12.456 1.00 97.38 77 GLN A N 1
ATOM 560 C CA . GLN A 1 77 ? -4.570 10.200 11.942 1.00 97.38 77 GLN A CA 1
ATOM 561 C C . GLN A 1 77 ? -4.599 10.354 10.420 1.00 97.38 77 GLN A C 1
ATOM 563 O O . GLN A 1 77 ? -5.043 9.448 9.711 1.00 97.38 77 GLN A O 1
ATOM 568 N N . THR A 1 78 ? -4.093 11.478 9.911 1.00 96.44 78 THR A N 1
ATOM 569 C CA . THR A 1 78 ? -3.836 11.646 8.473 1.00 96.44 78 THR A CA 1
ATOM 570 C C . THR A 1 78 ? -2.496 11.020 8.080 1.00 96.44 78 THR A C 1
ATOM 572 O O . THR A 1 78 ? -1.603 10.829 8.911 1.00 96.44 78 THR A O 1
ATOM 575 N N . LEU A 1 79 ? -2.306 10.742 6.789 1.00 95.69 79 LEU A N 1
ATOM 576 C CA . LEU A 1 79 ? -1.011 10.293 6.271 1.00 95.69 79 LEU A CA 1
ATOM 577 C C . LEU A 1 79 ? 0.109 11.321 6.529 1.00 95.69 79 LEU A C 1
ATOM 579 O O . 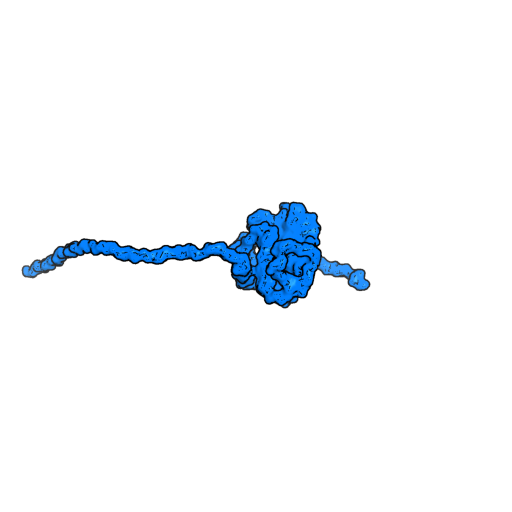LEU A 1 79 ? 1.230 10.929 6.850 1.00 95.69 79 LEU A O 1
ATOM 583 N N . SER A 1 80 ? -0.192 12.620 6.441 1.00 93.81 80 SER A N 1
ATOM 584 C CA . SER A 1 80 ? 0.786 13.684 6.703 1.00 93.81 80 SER A CA 1
ATOM 585 C C . SER A 1 80 ? 1.261 13.663 8.156 1.00 93.81 80 SER A C 1
ATOM 587 O O . SER A 1 80 ? 2.465 13.654 8.404 1.00 93.81 80 SER A O 1
ATOM 589 N N . ASP A 1 81 ? 0.337 13.563 9.116 1.00 95.06 81 ASP A N 1
ATOM 590 C CA . ASP A 1 81 ? 0.692 13.486 10.540 1.00 95.06 81 ASP A CA 1
ATOM 591 C C . ASP A 1 81 ? 1.530 12.236 10.834 1.00 95.06 81 ASP A C 1
ATOM 593 O O . ASP A 1 81 ? 2.478 12.259 11.620 1.00 95.06 81 ASP A O 1
ATOM 597 N N . ALA A 1 82 ? 1.179 11.109 10.207 1.00 95.75 82 ALA A N 1
ATOM 598 C CA . ALA A 1 82 ? 1.934 9.869 10.335 1.00 95.75 82 ALA A CA 1
ATOM 599 C C . ALA A 1 82 ? 3.347 9.984 9.771 1.00 95.75 82 ALA A C 1
ATOM 601 O O . ALA A 1 82 ? 4.289 9.471 10.383 1.00 95.75 82 ALA A O 1
ATOM 602 N N . PHE A 1 83 ? 3.502 10.678 8.647 1.00 95.06 83 PHE A N 1
ATOM 603 C CA . PHE A 1 83 ? 4.800 10.941 8.053 1.00 95.06 83 PHE A CA 1
ATOM 604 C C . PHE A 1 83 ? 5.678 11.813 8.955 1.00 95.06 83 PHE A C 1
ATOM 606 O O . PHE A 1 83 ? 6.813 11.422 9.240 1.00 95.06 83 PHE A O 1
ATOM 613 N N . ASP A 1 84 ? 5.147 12.906 9.500 1.00 93.69 84 ASP A N 1
ATOM 614 C CA . ASP A 1 84 ? 5.891 13.781 10.415 1.00 93.69 84 ASP A CA 1
ATOM 615 C C . ASP A 1 84 ? 6.379 13.024 11.660 1.00 93.69 84 ASP A C 1
ATOM 617 O O . ASP A 1 84 ? 7.547 13.120 12.054 1.00 93.69 84 ASP A O 1
ATOM 621 N N . LEU A 1 85 ? 5.520 12.183 12.247 1.00 93.69 85 LEU A N 1
ATOM 622 C CA . LEU A 1 85 ? 5.924 11.303 13.347 1.00 93.69 85 LEU A CA 1
ATOM 623 C C . LEU A 1 85 ? 7.000 10.302 12.913 1.00 93.69 85 LEU A C 1
ATOM 625 O O . LEU A 1 85 ? 7.937 10.038 13.673 1.00 93.69 85 LEU A O 1
ATOM 629 N N . SER A 1 86 ? 6.878 9.750 11.705 1.00 94.69 86 SER A N 1
ATOM 630 C CA . SER A 1 86 ? 7.802 8.740 11.194 1.00 94.69 86 SER A CA 1
ATOM 631 C C . SER A 1 86 ? 9.217 9.281 10.991 1.00 94.69 86 SER A C 1
ATOM 633 O O . SER A 1 86 ? 10.171 8.590 11.341 1.00 94.69 86 SER A O 1
ATOM 635 N N . ILE A 1 87 ? 9.381 10.533 10.544 1.00 93.25 87 ILE A N 1
ATOM 636 C CA . ILE A 1 87 ? 10.700 11.168 10.376 1.00 93.25 87 ILE A CA 1
ATOM 637 C C . ILE A 1 87 ? 11.467 11.168 11.701 1.00 93.25 87 ILE A C 1
ATOM 639 O O . ILE A 1 87 ? 12.640 10.783 11.762 1.00 93.25 87 ILE A O 1
ATOM 643 N N . HIS A 1 88 ? 10.798 11.558 12.789 1.00 90.62 88 HIS A N 1
ATOM 644 C CA . HIS A 1 88 ? 11.406 11.551 14.117 1.00 90.62 88 HIS A CA 1
ATOM 645 C C . HIS A 1 88 ? 11.813 10.138 14.561 1.00 90.62 88 HIS A C 1
ATOM 647 O O . HIS A 1 88 ? 12.855 9.967 15.198 1.00 90.62 88 HIS A O 1
ATOM 653 N N . GLN A 1 89 ? 11.029 9.115 14.208 1.00 93.00 89 GLN A N 1
ATOM 654 C CA . GLN A 1 89 ? 11.346 7.720 14.526 1.00 93.00 89 GLN A CA 1
ATOM 655 C C . GLN A 1 89 ? 12.496 7.166 13.683 1.00 93.00 89 GLN A C 1
ATOM 657 O O . GLN A 1 89 ? 13.337 6.436 14.219 1.00 93.00 89 GLN A O 1
ATOM 662 N N . VAL A 1 90 ? 12.589 7.533 12.402 1.00 92.50 90 VAL A N 1
ATOM 663 C CA . VAL A 1 90 ? 13.678 7.105 11.513 1.00 92.50 90 VAL A CA 1
ATOM 664 C C . VAL A 1 90 ? 15.024 7.545 12.072 1.00 92.50 90 VAL A C 1
ATOM 666 O O . VAL A 1 90 ? 15.930 6.722 12.176 1.00 92.50 90 VAL A O 1
ATOM 669 N N . ALA A 1 91 ? 15.141 8.794 12.530 1.00 89.56 91 ALA A N 1
ATOM 670 C CA . ALA A 1 91 ? 16.383 9.312 13.108 1.00 89.56 91 ALA A CA 1
ATOM 671 C C . ALA A 1 91 ? 16.866 8.510 14.334 1.00 89.56 91 ALA A C 1
ATOM 673 O O . ALA A 1 91 ? 18.065 8.399 14.578 1.00 89.56 91 ALA A O 1
ATOM 674 N N . MET A 1 92 ? 15.935 7.934 15.097 1.00 89.44 92 MET A N 1
ATOM 675 C CA . MET A 1 92 ? 16.231 7.207 16.332 1.00 89.44 92 MET A CA 1
ATOM 676 C C . MET A 1 92 ? 16.379 5.696 16.126 1.00 89.44 92 MET A C 1
ATOM 678 O O . MET A 1 92 ? 16.999 5.017 16.944 1.00 89.44 92 MET A O 1
ATOM 682 N N . THR A 1 93 ? 15.755 5.146 15.083 1.00 89.69 93 THR A N 1
ATOM 683 C CA . THR A 1 93 ? 15.500 3.700 14.986 1.00 89.69 93 THR A CA 1
ATOM 684 C C . THR A 1 93 ? 15.764 3.105 13.607 1.00 89.69 93 THR A C 1
ATOM 686 O O . THR A 1 93 ? 15.754 1.883 13.465 1.00 89.69 93 THR A O 1
ATOM 689 N N . GLY A 1 94 ? 15.973 3.949 12.595 1.00 90.19 94 GLY A N 1
ATOM 690 C CA . GLY A 1 94 ? 16.067 3.561 11.190 1.00 90.19 94 GLY A CA 1
ATOM 691 C C . GLY A 1 94 ? 14.737 3.141 10.555 1.00 90.19 94 GLY A C 1
ATOM 692 O O . GLY A 1 94 ? 14.756 2.598 9.457 1.00 90.19 94 GLY A O 1
ATOM 693 N N . ARG A 1 95 ? 13.599 3.332 11.241 1.00 90.81 95 ARG A N 1
ATOM 694 C CA . ARG A 1 95 ? 12.254 2.932 10.794 1.00 90.81 95 ARG A CA 1
ATOM 695 C C . ARG A 1 95 ? 11.205 3.984 11.154 1.00 90.81 95 ARG A C 1
ATOM 697 O O . ARG A 1 95 ? 11.325 4.630 12.194 1.00 90.81 95 ARG A O 1
ATOM 704 N N . GLY A 1 96 ? 10.161 4.097 10.336 1.00 93.69 96 GLY A N 1
ATOM 705 C CA . GLY A 1 96 ? 9.067 5.050 10.520 1.00 93.69 96 GLY A CA 1
ATOM 706 C C . GLY A 1 96 ? 8.119 4.725 11.672 1.00 93.69 96 GLY A C 1
ATOM 707 O O . GLY A 1 96 ? 7.671 5.627 12.373 1.00 93.69 96 GLY A O 1
ATOM 708 N N . ARG A 1 97 ? 7.866 3.436 11.939 1.00 94.81 97 ARG A N 1
ATOM 709 C CA . ARG A 1 97 ? 7.122 2.944 13.119 1.00 94.81 97 ARG A CA 1
ATOM 710 C C . ARG A 1 97 ? 5.712 3.498 13.329 1.00 94.81 97 ARG A C 1
ATOM 712 O O . ARG A 1 97 ? 5.159 3.398 14.431 1.00 94.81 97 ARG A O 1
ATOM 719 N N . THR A 1 98 ? 5.119 4.013 12.271 1.00 95.81 98 THR A N 1
ATOM 720 C CA . THR A 1 98 ? 3.735 4.462 12.245 1.00 95.81 98 THR A CA 1
ATOM 721 C C . THR A 1 98 ? 3.043 3.730 11.111 1.00 95.81 98 THR A C 1
ATOM 723 O O . THR A 1 98 ? 3.613 3.574 10.034 1.00 95.81 98 THR A O 1
ATOM 726 N N . VAL A 1 99 ? 1.826 3.266 11.366 1.00 97.56 99 VAL A N 1
ATOM 727 C CA . VAL A 1 99 ? 0.971 2.635 10.361 1.00 97.56 99 VAL A CA 1
ATOM 728 C C . VAL A 1 99 ? -0.362 3.354 10.376 1.00 97.56 99 VAL A C 1
ATOM 730 O O . VAL A 1 99 ? -0.923 3.567 11.446 1.00 97.56 99 VAL A O 1
ATOM 733 N N . VAL A 1 100 ? -0.883 3.693 9.206 1.00 98.06 100 VAL A N 1
ATOM 734 C CA . VAL A 1 100 ? -2.232 4.231 9.039 1.00 98.06 100 VAL A CA 1
ATOM 735 C C . VAL A 1 100 ? -3.052 3.219 8.252 1.00 98.06 100 VAL A C 1
ATOM 737 O O . VAL A 1 100 ? -2.612 2.744 7.209 1.00 98.06 100 VAL A O 1
ATOM 740 N N . ILE A 1 101 ? -4.223 2.852 8.766 1.00 98.50 101 ILE A N 1
ATOM 741 C CA . ILE A 1 101 ? -5.113 1.859 8.161 1.00 98.50 101 ILE A CA 1
ATOM 742 C C . ILE A 1 101 ? -6.462 2.510 7.884 1.00 98.50 101 ILE A C 1
ATOM 744 O O . ILE A 1 101 ? -7.131 2.990 8.805 1.00 98.50 101 ILE A O 1
ATOM 748 N N . GLY A 1 102 ? -6.857 2.491 6.616 1.00 98.12 102 GLY A N 1
ATOM 749 C CA . GLY A 1 102 ? -8.173 2.910 6.147 1.00 98.12 102 GLY A CA 1
ATOM 750 C C . GLY A 1 102 ? -8.857 1.809 5.341 1.00 98.12 102 GLY A C 1
ATOM 751 O O . GLY A 1 102 ? -8.229 0.823 4.951 1.00 98.12 102 GLY A O 1
ATOM 752 N N . GLU A 1 103 ? -10.145 1.991 5.070 1.00 98.00 103 GLU A N 1
ATOM 753 C CA . GLU A 1 103 ? -10.912 1.129 4.169 1.00 98.00 103 GLU A CA 1
ATOM 754 C C . GLU A 1 103 ? -11.311 1.898 2.905 1.00 98.00 103 GLU A C 1
ATOM 756 O O . GLU A 1 103 ? -11.660 3.082 2.957 1.00 98.00 103 GLU A O 1
ATOM 761 N N . LEU A 1 104 ? -11.267 1.215 1.761 1.00 97.94 104 LEU A N 1
ATOM 762 C CA . LEU A 1 104 ? -11.727 1.734 0.477 1.00 97.94 104 LEU A CA 1
ATOM 763 C C . LEU A 1 104 ? -12.239 0.581 -0.390 1.00 97.94 104 LEU A C 1
ATOM 765 O O . LEU A 1 104 ? -11.513 -0.377 -0.643 1.00 97.94 104 LEU A O 1
ATOM 769 N N . ASP A 1 105 ? -13.501 0.657 -0.816 1.00 96.62 105 ASP A N 1
ATOM 770 C CA . ASP A 1 105 ? -14.143 -0.314 -1.717 1.00 96.62 105 ASP A CA 1
ATOM 771 C C . ASP A 1 105 ? -13.984 -1.791 -1.293 1.00 96.62 105 ASP A C 1
ATOM 773 O O . ASP A 1 105 ? -13.766 -2.689 -2.107 1.00 96.62 105 ASP A O 1
ATOM 777 N N . GLY A 1 106 ? -14.095 -2.055 0.014 1.00 95.31 106 GLY A N 1
ATOM 778 C CA . GLY A 1 106 ? -13.983 -3.403 0.584 1.00 95.31 106 GLY A CA 1
ATOM 779 C C . GLY A 1 106 ? -12.548 -3.928 0.713 1.00 95.31 106 GLY A C 1
ATOM 780 O O . GLY A 1 106 ? -12.357 -5.116 0.977 1.00 95.31 106 GLY A O 1
ATOM 781 N N . TRP A 1 107 ? -11.549 -3.065 0.532 1.00 98.31 107 TRP A N 1
ATOM 782 C CA . TRP A 1 107 ? -10.145 -3.346 0.806 1.00 98.31 107 TRP A CA 1
ATOM 783 C C . TRP A 1 107 ? -9.649 -2.531 1.993 1.00 98.31 107 TRP A C 1
ATOM 785 O O . TRP A 1 107 ? -10.006 -1.364 2.150 1.00 98.31 107 TRP A O 1
ATOM 795 N N . PHE A 1 108 ? -8.757 -3.126 2.779 1.00 98.38 108 PHE A N 1
ATOM 796 C CA . PHE A 1 108 ? -7.927 -2.371 3.703 1.00 98.38 108 PHE A CA 1
ATOM 797 C C . PHE A 1 108 ? -6.727 -1.805 2.960 1.00 98.38 108 PHE A C 1
ATOM 799 O O . PHE A 1 108 ? -6.038 -2.532 2.239 1.00 98.38 108 PHE A O 1
ATOM 806 N N . LEU A 1 109 ? -6.463 -0.523 3.179 1.00 98.50 109 LEU A N 1
ATOM 807 C CA . LEU A 1 109 ? -5.267 0.165 2.723 1.00 98.50 109 LEU A CA 1
ATOM 808 C C . LEU A 1 109 ? -4.394 0.460 3.936 1.00 98.50 109 LEU A C 1
ATOM 810 O O . LEU A 1 109 ? -4.804 1.165 4.857 1.00 98.50 109 LEU A O 1
ATOM 814 N N . VAL A 1 110 ? -3.190 -0.099 3.920 1.00 98.50 110 VAL A N 1
ATOM 815 C CA . VAL A 1 110 ? -2.168 0.064 4.950 1.00 98.50 110 VAL A CA 1
ATOM 816 C C . VAL A 1 110 ? -1.107 1.007 4.408 1.00 98.50 110 VAL A C 1
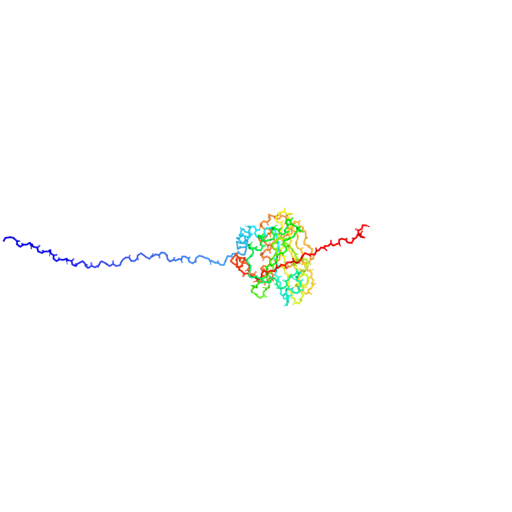ATOM 818 O O . VAL A 1 110 ? -0.461 0.693 3.411 1.00 98.50 110 VAL A O 1
ATOM 821 N N . LEU A 1 111 ? -0.936 2.151 5.060 1.00 97.88 111 LEU A N 1
ATOM 822 C CA . LEU A 1 111 ? 0.050 3.170 4.724 1.00 97.88 111 LEU A CA 1
ATOM 823 C C . LEU A 1 111 ? 1.142 3.169 5.792 1.00 97.88 111 LEU A C 1
ATOM 825 O O . LEU A 1 111 ? 0.860 3.293 6.985 1.00 97.88 111 LEU A O 1
ATOM 829 N N . GLU A 1 112 ? 2.389 3.037 5.363 1.00 97.12 112 GLU A N 1
ATOM 830 C CA . GLU A 1 112 ? 3.554 2.958 6.239 1.00 97.12 112 GLU A CA 1
ATOM 831 C C . GLU A 1 112 ? 4.599 3.992 5.811 1.00 97.12 112 GLU A C 1
ATOM 833 O O . GLU A 1 112 ? 5.495 3.676 5.022 1.00 97.12 112 GLU A O 1
ATOM 838 N N . PRO A 1 113 ? 4.503 5.243 6.287 1.00 95.94 113 PRO A N 1
ATOM 839 C CA . PRO A 1 113 ? 5.531 6.231 6.004 1.00 95.94 113 PRO A CA 1
ATOM 840 C C . PRO A 1 113 ? 6.857 5.795 6.638 1.00 95.94 113 PRO A C 1
ATOM 842 O O . PRO A 1 113 ? 6.927 5.474 7.826 1.00 95.94 113 PRO A O 1
ATOM 845 N N . ASN A 1 114 ? 7.913 5.782 5.829 1.00 94.88 114 ASN A N 1
ATOM 846 C CA . ASN A 1 114 ? 9.263 5.336 6.161 1.00 94.88 114 ASN A CA 1
ATOM 847 C C . ASN A 1 114 ? 9.352 3.904 6.731 1.00 94.88 114 ASN A C 1
ATOM 849 O O . ASN A 1 114 ? 10.233 3.598 7.544 1.00 94.88 114 ASN A O 1
ATOM 853 N N . ASP A 1 115 ? 8.439 3.013 6.343 1.00 95.19 115 ASP A N 1
ATOM 854 C CA . ASP A 1 115 ? 8.468 1.605 6.743 1.00 95.19 115 ASP A CA 1
ATOM 855 C C . ASP A 1 115 ? 7.875 0.688 5.657 1.00 95.19 115 ASP A C 1
ATOM 857 O O . ASP A 1 115 ? 7.399 1.153 4.620 1.00 95.19 115 ASP A O 1
ATOM 861 N N . TRP A 1 116 ? 7.962 -0.627 5.868 1.00 95.69 116 TRP A N 1
ATOM 862 C CA . TRP A 1 116 ? 7.521 -1.641 4.898 1.00 95.69 116 TRP A CA 1
ATOM 863 C C . TRP A 1 116 ? 7.113 -2.975 5.545 1.00 95.69 116 TRP A C 1
ATOM 865 O O . TRP A 1 116 ? 7.280 -4.049 4.960 1.00 95.69 116 TRP A O 1
ATOM 875 N N . ASN A 1 117 ? 6.571 -2.947 6.769 1.00 96.12 117 ASN A N 1
ATOM 876 C CA . ASN A 1 117 ? 6.208 -4.170 7.494 1.00 96.12 117 ASN A CA 1
ATOM 877 C C . ASN A 1 117 ? 5.112 -4.975 6.792 1.00 96.12 117 ASN A C 1
ATOM 879 O O . ASN A 1 117 ? 5.057 -6.195 6.975 1.00 96.12 117 ASN A O 1
ATOM 883 N N . SER A 1 118 ? 4.222 -4.302 6.060 1.00 97.31 118 SER A N 1
ATOM 884 C CA . SER A 1 118 ? 3.151 -4.922 5.284 1.00 97.31 118 SER A CA 1
ATOM 885 C C . SER A 1 118 ? 3.689 -5.625 4.040 1.00 97.31 118 SER A C 1
ATOM 887 O O . SER A 1 118 ? 3.257 -6.741 3.760 1.00 97.31 118 SER A O 1
ATOM 889 N N . ALA A 1 119 ? 4.688 -5.054 3.361 1.00 97.50 119 ALA A N 1
ATOM 890 C CA . ALA A 1 119 ? 5.380 -5.723 2.261 1.00 97.50 119 ALA A CA 1
ATOM 891 C C . ALA A 1 119 ? 6.107 -6.991 2.747 1.00 97.50 119 ALA A C 1
ATOM 893 O O . ALA A 1 119 ? 5.933 -8.059 2.163 1.00 97.50 119 ALA A O 1
ATOM 894 N N . ASP A 1 120 ? 6.818 -6.918 3.881 1.00 97.00 120 ASP A N 1
ATOM 895 C CA . ASP A 1 120 ? 7.488 -8.081 4.496 1.00 97.00 120 ASP A CA 1
ATOM 896 C C . ASP A 1 120 ? 6.504 -9.204 4.888 1.00 97.00 120 ASP A C 1
ATOM 898 O O . ASP A 1 120 ? 6.890 -10.365 5.023 1.00 97.00 120 ASP A O 1
ATOM 902 N N . ARG A 1 121 ? 5.222 -8.869 5.081 1.00 97.62 121 ARG A N 1
ATOM 903 C CA . ARG A 1 121 ? 4.148 -9.789 5.494 1.00 97.62 121 ARG A CA 1
ATOM 904 C C . ARG A 1 121 ? 3.097 -10.002 4.412 1.00 97.62 121 ARG A C 1
ATOM 906 O O . ARG A 1 121 ? 1.991 -10.450 4.716 1.00 97.62 121 ARG A O 1
ATOM 913 N N . ILE A 1 122 ? 3.416 -9.704 3.154 1.00 98.06 122 ILE A N 1
ATOM 914 C CA . ILE A 1 122 ? 2.424 -9.693 2.073 1.00 98.06 122 ILE A CA 1
ATOM 915 C C . ILE A 1 122 ? 1.729 -11.051 1.899 1.00 98.06 122 ILE A C 1
ATOM 917 O O . ILE A 1 122 ? 0.516 -11.118 1.709 1.00 98.06 122 ILE A O 1
ATOM 921 N N . ALA A 1 123 ? 2.483 -12.139 2.079 1.00 97.56 123 ALA A N 1
ATOM 922 C CA . ALA A 1 123 ? 1.971 -13.501 2.127 1.00 97.56 123 ALA A CA 1
ATOM 923 C C . ALA A 1 123 ? 0.895 -13.658 3.216 1.00 97.56 123 ALA A C 1
ATOM 925 O O . ALA A 1 123 ? -0.236 -14.033 2.921 1.00 97.56 123 ALA A O 1
ATOM 926 N N . GLU A 1 124 ? 1.192 -13.288 4.463 1.00 97.75 124 GLU A N 1
ATOM 927 C CA . GLU A 1 124 ? 0.244 -13.387 5.579 1.00 97.75 124 GLU A CA 1
ATOM 928 C C . GLU A 1 124 ? -1.004 -12.518 5.376 1.00 97.75 124 GLU A C 1
ATOM 930 O O . GLU A 1 124 ? -2.113 -12.976 5.658 1.00 97.75 124 GLU A O 1
ATOM 935 N N . LEU A 1 125 ? -0.836 -11.302 4.844 1.00 98.00 125 LEU A N 1
ATOM 936 C CA . LEU A 1 125 ? -1.937 -10.385 4.523 1.00 98.00 125 LEU A CA 1
ATOM 937 C C . LEU A 1 125 ? -2.837 -10.904 3.393 1.00 98.00 125 LEU A C 1
ATOM 939 O O . LEU A 1 125 ? -4.013 -10.553 3.337 1.00 98.00 125 LEU A O 1
ATOM 943 N N . SER A 1 126 ? -2.309 -11.748 2.507 1.00 97.88 126 SER A N 1
ATOM 944 C CA . SER A 1 126 ? -3.079 -12.360 1.419 1.00 97.88 126 SER A CA 1
ATOM 945 C C . SER A 1 126 ? -3.836 -13.630 1.820 1.00 97.88 126 SER A C 1
ATOM 947 O O . SER A 1 126 ? -4.537 -14.204 0.992 1.00 97.88 126 SER A O 1
ATOM 949 N N . ARG A 1 127 ? -3.708 -14.121 3.062 1.00 96.62 127 ARG A N 1
ATOM 950 C CA . ARG A 1 127 ? -4.311 -15.403 3.461 1.00 96.62 127 ARG A CA 1
ATOM 951 C C . ARG A 1 127 ? -5.842 -15.361 3.339 1.00 96.62 127 ARG A C 1
ATOM 953 O O . ARG A 1 127 ? -6.500 -14.625 4.070 1.00 96.62 127 ARG A O 1
ATOM 960 N N . GLY A 1 128 ? -6.394 -16.209 2.467 1.00 92.31 128 GLY A N 1
ATOM 961 C CA . GLY A 1 128 ? -7.831 -16.272 2.175 1.00 92.31 128 GLY A CA 1
ATOM 962 C C . GLY A 1 128 ? -8.329 -15.175 1.227 1.00 92.31 128 GLY A C 1
ATOM 963 O O . GLY A 1 128 ? -9.521 -14.868 1.232 1.00 92.31 128 GLY A O 1
ATOM 964 N N . GLY A 1 129 ? -7.433 -14.552 0.461 1.00 94.19 129 GLY A N 1
ATOM 965 C CA . GLY A 1 129 ? -7.757 -13.505 -0.495 1.00 94.19 129 GLY A CA 1
ATOM 966 C C . GLY A 1 129 ? -6.534 -13.047 -1.284 1.00 94.19 129 GLY A C 1
ATOM 967 O O . GLY A 1 129 ? -5.700 -13.841 -1.713 1.00 94.19 129 GLY A O 1
ATOM 968 N N . GLU A 1 130 ? -6.431 -11.738 -1.488 1.00 96.75 130 GLU A N 1
ATOM 969 C CA . GLU A 1 130 ? -5.353 -11.118 -2.253 1.00 96.75 130 GLU A CA 1
ATOM 970 C C . GLU A 1 130 ? -4.739 -9.972 -1.449 1.00 96.75 130 GLU A C 1
ATOM 972 O O . GLU A 1 130 ? -5.423 -9.307 -0.659 1.00 96.75 130 GLU A O 1
ATOM 977 N N . ALA A 1 131 ? -3.449 -9.735 -1.672 1.00 98.50 131 ALA A N 1
ATOM 978 C CA . ALA A 1 131 ? -2.773 -8.539 -1.209 1.00 98.50 131 ALA A CA 1
ATOM 979 C C . ALA A 1 131 ? -1.782 -8.027 -2.261 1.00 98.50 131 ALA A C 1
ATOM 981 O O . ALA A 1 131 ? -1.108 -8.803 -2.940 1.00 98.50 131 ALA A O 1
ATOM 982 N N . VAL A 1 132 ? -1.701 -6.708 -2.391 1.00 98.56 132 VAL A N 1
ATOM 983 C CA . VAL A 1 132 ? -0.807 -6.006 -3.314 1.00 98.56 132 VAL A CA 1
ATOM 984 C C . VAL A 1 132 ? -0.077 -4.936 -2.524 1.00 98.56 132 VAL A C 1
ATOM 986 O O . VAL A 1 132 ? -0.711 -4.233 -1.744 1.00 98.56 132 VAL A O 1
ATOM 989 N N . SER A 1 133 ? 1.232 -4.798 -2.705 1.00 98.62 133 SER A N 1
ATOM 990 C CA . SER A 1 133 ? 2.024 -3.795 -1.988 1.00 98.62 133 SER A CA 1
ATOM 991 C C . SER A 1 133 ? 2.933 -3.031 -2.930 1.00 98.62 133 SER A C 1
ATOM 993 O O . SER A 1 133 ? 3.608 -3.630 -3.762 1.00 98.62 133 SER A O 1
ATOM 995 N N . LEU A 1 134 ? 2.960 -1.713 -2.781 1.00 98.00 134 LEU A N 1
ATOM 996 C CA . LEU A 1 134 ? 3.868 -0.807 -3.460 1.00 98.00 134 LEU A CA 1
ATOM 997 C C . LEU A 1 134 ? 4.788 -0.181 -2.411 1.00 98.00 134 LEU A C 1
ATOM 999 O O . LEU A 1 134 ? 4.335 0.581 -1.559 1.00 98.00 134 LEU A O 1
ATOM 1003 N N . VAL A 1 135 ? 6.076 -0.506 -2.498 1.00 97.38 135 VAL A N 1
ATOM 1004 C CA . VAL A 1 135 ? 7.142 0.101 -1.697 1.00 97.38 135 VAL A CA 1
ATOM 1005 C C . VAL A 1 135 ? 7.821 1.163 -2.546 1.00 97.38 135 VAL A C 1
ATOM 1007 O O . VAL A 1 135 ? 8.282 0.878 -3.656 1.00 97.38 135 VAL A O 1
ATOM 1010 N N . ILE A 1 136 ? 7.879 2.375 -2.012 1.00 95.25 136 ILE A N 1
ATOM 1011 C CA . ILE A 1 136 ? 8.503 3.547 -2.612 1.00 95.25 136 ILE A CA 1
ATOM 1012 C C . ILE A 1 136 ? 9.653 3.965 -1.701 1.00 95.25 136 ILE A C 1
ATOM 1014 O O . ILE A 1 136 ? 9.489 4.081 -0.490 1.00 95.25 136 ILE A O 1
ATOM 1018 N N . GLY A 1 137 ? 10.827 4.166 -2.278 1.00 93.31 137 GLY A N 1
ATOM 1019 C CA . GLY A 1 137 ? 12.005 4.607 -1.547 1.00 93.31 137 GLY A CA 1
ATOM 1020 C C . GLY A 1 137 ? 12.801 5.565 -2.405 1.00 93.31 137 GLY A C 1
ATOM 1021 O O . GLY A 1 137 ? 13.849 5.172 -2.919 1.00 93.31 137 GLY A O 1
ATOM 1022 N N . ASP A 1 138 ? 12.291 6.780 -2.605 1.00 91.06 138 ASP A N 1
ATOM 1023 C CA . ASP A 1 138 ? 12.897 7.805 -3.457 1.00 91.06 138 ASP A CA 1
ATOM 1024 C C . ASP A 1 138 ? 14.337 8.120 -2.998 1.00 91.06 138 ASP A C 1
ATOM 1026 O O . ASP A 1 138 ? 15.236 8.275 -3.834 1.00 91.06 138 ASP A O 1
ATOM 1030 N N . THR A 1 139 ? 14.606 8.092 -1.684 1.00 88.06 139 THR A N 1
ATOM 1031 C CA . THR A 1 139 ? 15.938 8.364 -1.117 1.00 88.06 139 THR A CA 1
ATOM 1032 C C . THR A 1 139 ? 16.981 7.320 -1.532 1.00 88.06 139 THR A C 1
ATOM 1034 O O . THR A 1 139 ? 18.117 7.660 -1.874 1.00 88.06 139 THR A O 1
ATOM 1037 N N . LEU A 1 140 ? 16.614 6.034 -1.515 1.00 87.62 140 LEU A N 1
ATOM 1038 C CA . LEU A 1 140 ? 17.521 4.915 -1.816 1.00 87.62 140 LEU A CA 1
ATOM 1039 C C . LEU A 1 140 ? 17.295 4.300 -3.202 1.00 87.62 140 LEU A C 1
ATOM 1041 O O . LEU A 1 140 ? 17.972 3.338 -3.564 1.00 87.62 140 LEU A O 1
ATOM 1045 N N . ARG A 1 141 ? 16.365 4.861 -3.981 1.00 89.19 141 ARG A N 1
ATOM 1046 C CA . ARG A 1 141 ? 15.893 4.339 -5.271 1.00 89.19 141 ARG A CA 1
ATOM 1047 C C . ARG A 1 141 ? 15.412 2.889 -5.167 1.00 89.19 141 ARG A C 1
ATOM 1049 O O . ARG A 1 141 ? 15.729 2.048 -6.009 1.00 89.19 141 ARG A O 1
ATOM 1056 N N . HIS A 1 142 ? 14.676 2.597 -4.099 1.00 90.38 142 HIS A N 1
ATOM 1057 C CA . HIS A 1 142 ? 14.207 1.261 -3.755 1.00 90.38 142 HIS A CA 1
ATOM 1058 C C . HIS A 1 142 ? 12.709 1.150 -4.045 1.00 90.38 142 HIS A C 1
ATOM 1060 O O . HIS A 1 142 ? 11.883 1.546 -3.230 1.00 90.38 142 HIS A O 1
ATOM 1066 N N . TYR A 1 143 ? 12.369 0.624 -5.222 1.00 95.25 143 TYR A N 1
ATOM 1067 C CA . TYR A 1 143 ? 10.987 0.537 -5.692 1.00 95.25 143 TYR A CA 1
ATOM 1068 C C . TYR A 1 143 ? 10.597 -0.906 -5.957 1.00 95.25 143 TYR A C 1
ATOM 1070 O O . TYR A 1 143 ? 11.248 -1.603 -6.746 1.00 95.25 143 TYR A O 1
ATOM 1078 N N . HIS A 1 144 ? 9.528 -1.342 -5.299 1.00 97.19 144 HIS A N 1
ATOM 1079 C CA . HIS A 1 144 ? 9.034 -2.704 -5.409 1.00 97.19 144 HIS A CA 1
ATOM 1080 C C . HIS A 1 144 ? 7.519 -2.745 -5.496 1.00 97.19 144 HIS A C 1
ATOM 1082 O O . HIS A 1 144 ? 6.825 -1.980 -4.832 1.00 97.19 144 HIS A O 1
ATOM 1088 N N . PHE A 1 145 ? 7.019 -3.683 -6.292 1.00 98.44 145 PHE A N 1
ATOM 1089 C CA . PHE A 1 145 ? 5.602 -3.997 -6.372 1.00 98.44 145 PHE A CA 1
ATOM 1090 C C . PHE A 1 145 ? 5.404 -5.488 -6.128 1.00 98.44 145 PHE A C 1
ATOM 1092 O O . PHE A 1 145 ? 5.937 -6.312 -6.869 1.00 98.44 145 PHE A O 1
ATOM 1099 N N . TYR A 1 146 ? 4.649 -5.834 -5.096 1.00 98.62 146 TYR A N 1
ATOM 1100 C CA . TYR A 1 146 ? 4.393 -7.202 -4.666 1.00 98.62 146 TYR A CA 1
ATOM 1101 C C . TYR A 1 146 ? 2.952 -7.585 -4.967 1.00 98.62 146 TYR A C 1
ATOM 1103 O O . TYR A 1 146 ? 2.036 -6.797 -4.739 1.00 98.62 146 TYR A O 1
ATOM 1111 N N . VAL A 1 147 ? 2.752 -8.824 -5.406 1.00 98.50 147 VAL A N 1
ATOM 1112 C CA . VAL A 1 147 ? 1.437 -9.452 -5.547 1.00 98.50 147 VAL A CA 1
ATOM 1113 C C . VAL A 1 147 ? 1.457 -10.770 -4.789 1.00 98.50 147 VAL A C 1
ATOM 1115 O O . VAL A 1 147 ? 2.320 -11.616 -5.034 1.00 98.50 147 VAL A O 1
ATOM 1118 N N . ALA A 1 148 ? 0.496 -10.959 -3.891 1.00 98.25 148 ALA A N 1
ATOM 1119 C CA . ALA A 1 148 ? 0.316 -12.188 -3.137 1.00 98.25 148 ALA A CA 1
ATOM 1120 C C . ALA A 1 148 ? -1.143 -12.649 -3.155 1.00 98.25 148 ALA A C 1
ATOM 1122 O O . ALA A 1 148 ? -2.072 -11.835 -3.206 1.00 98.25 148 ALA A O 1
ATOM 1123 N N . ARG A 1 149 ? -1.336 -13.967 -3.112 1.00 97.44 149 ARG A N 1
ATOM 1124 C CA . ARG A 1 149 ? -2.644 -14.623 -3.108 1.00 97.44 149 ARG A CA 1
ATOM 1125 C C . ARG A 1 149 ? -2.620 -15.818 -2.175 1.00 97.44 149 ARG A C 1
ATOM 1127 O O . ARG A 1 149 ? -1.662 -16.584 -2.185 1.00 97.44 149 ARG A O 1
ATOM 1134 N N . ASP A 1 150 ? -3.674 -15.963 -1.383 1.00 96.31 150 ASP A N 1
ATOM 1135 C CA . ASP A 1 150 ? -3.927 -17.130 -0.535 1.00 96.31 150 ASP A CA 1
ATOM 1136 C C . ASP A 1 150 ? -2.754 -17.578 0.355 1.00 96.31 150 ASP A C 1
ATOM 1138 O O . ASP A 1 150 ? -2.631 -18.751 0.702 1.00 96.31 150 ASP A O 1
ATOM 1142 N N . GLY A 1 151 ? -1.923 -16.640 0.815 1.00 96.81 151 GLY A N 1
ATOM 1143 C CA . GLY A 1 151 ? -0.786 -16.954 1.680 1.00 96.81 151 GLY A CA 1
ATOM 1144 C C . GLY A 1 151 ? 0.565 -17.016 0.972 1.00 96.81 151 GLY A C 1
ATOM 1145 O O . GLY A 1 151 ? 1.561 -17.269 1.645 1.00 96.81 151 GLY A O 1
ATOM 1146 N N . GLU A 1 152 ? 0.627 -16.786 -0.340 1.00 97.44 152 GLU A N 1
ATOM 1147 C CA . GLU A 1 152 ? 1.846 -16.933 -1.139 1.00 97.44 152 GLU A CA 1
ATOM 1148 C C . GLU A 1 152 ? 2.146 -15.674 -1.956 1.00 97.44 152 GLU A C 1
ATOM 1150 O O . GLU A 1 152 ? 1.259 -15.085 -2.574 1.00 97.44 152 GLU A O 1
ATOM 1155 N N . GLN A 1 153 ? 3.418 -15.264 -1.994 1.00 97.81 153 GLN A N 1
ATOM 1156 C CA . GLN A 1 153 ? 3.869 -14.229 -2.924 1.00 97.81 153 GLN A CA 1
ATOM 1157 C C . GLN A 1 153 ? 3.951 -14.827 -4.333 1.00 97.81 153 GLN A C 1
ATOM 1159 O O . GLN A 1 153 ? 4.775 -15.700 -4.594 1.00 97.81 153 GLN A O 1
ATOM 1164 N N . VAL A 1 154 ? 3.120 -14.323 -5.243 1.00 97.56 154 VAL A N 1
ATOM 1165 C CA . VAL A 1 154 ? 3.000 -14.818 -6.622 1.00 97.56 154 VAL A CA 1
ATOM 1166 C C . VAL A 1 154 ? 3.953 -14.087 -7.561 1.00 97.56 154 VAL A C 1
ATOM 1168 O O . VAL A 1 154 ? 4.525 -14.693 -8.465 1.00 97.56 154 VAL A O 1
ATOM 1171 N N . CYS A 1 155 ? 4.123 -12.779 -7.354 1.00 98.00 155 CYS A N 1
ATOM 1172 C CA . CYS A 1 155 ? 4.967 -11.950 -8.201 1.00 98.00 155 CYS A CA 1
ATOM 1173 C C . CYS A 1 155 ? 5.605 -10.802 -7.417 1.00 98.00 155 CYS A C 1
ATOM 1175 O O . CYS A 1 155 ? 4.999 -10.248 -6.494 1.00 98.00 155 CYS A O 1
ATOM 1177 N N . ARG A 1 156 ? 6.815 -10.417 -7.824 1.00 98.06 156 ARG A N 1
ATOM 1178 C CA . ARG A 1 156 ? 7.476 -9.185 -7.407 1.00 98.06 156 ARG A CA 1
ATOM 1179 C C . ARG A 1 156 ? 8.115 -8.493 -8.605 1.00 98.06 156 ARG A C 1
ATOM 1181 O O . ARG A 1 156 ? 8.972 -9.070 -9.266 1.00 98.06 156 ARG A O 1
ATOM 1188 N N . PHE A 1 157 ? 7.764 -7.231 -8.820 1.00 97.88 157 PHE A N 1
ATOM 1189 C CA . PHE A 1 157 ? 8.526 -6.329 -9.679 1.00 97.88 157 PHE A CA 1
ATOM 1190 C C . PHE A 1 157 ? 9.512 -5.542 -8.827 1.00 97.88 157 PHE A C 1
ATOM 1192 O O . PHE A 1 157 ? 9.167 -5.060 -7.745 1.00 97.88 157 PHE A O 1
ATOM 1199 N N . ARG A 1 158 ? 10.727 -5.386 -9.342 1.00 96.06 158 ARG A N 1
ATOM 1200 C CA . ARG A 1 158 ? 11.742 -4.477 -8.822 1.00 96.06 158 ARG A CA 1
ATOM 1201 C C . ARG A 1 158 ? 12.139 -3.539 -9.952 1.00 96.06 158 ARG A C 1
ATOM 1203 O O . ARG A 1 158 ? 12.297 -3.981 -11.088 1.00 96.06 158 ARG A O 1
ATOM 1210 N N . TRP A 1 159 ? 12.261 -2.249 -9.656 1.00 94.00 159 TRP A N 1
ATOM 1211 C CA . TRP A 1 159 ? 12.608 -1.264 -10.679 1.00 94.00 159 TRP A CA 1
ATOM 1212 C C . TRP A 1 159 ? 13.925 -1.614 -11.384 1.00 94.00 159 TRP A C 1
ATOM 1214 O O . TRP A 1 159 ? 14.955 -1.789 -10.732 1.00 94.00 159 TRP A O 1
ATOM 1224 N N . GLY A 1 160 ? 13.868 -1.691 -12.717 1.00 90.75 160 GLY A N 1
ATOM 1225 C CA . GLY A 1 160 ? 15.010 -1.994 -13.581 1.00 90.75 160 GLY A CA 1
ATOM 1226 C C . GLY A 1 160 ? 15.400 -3.473 -13.672 1.00 90.75 160 GLY A C 1
ATOM 1227 O O . GLY A 1 160 ? 16.376 -3.776 -14.357 1.00 90.75 160 GLY A O 1
ATOM 1228 N N . ASP A 1 161 ? 14.658 -4.374 -13.025 1.00 94.12 161 ASP A N 1
ATOM 1229 C CA . ASP A 1 161 ? 14.927 -5.811 -13.006 1.00 94.12 161 ASP A CA 1
ATOM 1230 C C . ASP A 1 161 ? 13.767 -6.615 -13.616 1.00 94.12 161 ASP A C 1
ATOM 1232 O O . ASP A 1 161 ? 12.613 -6.182 -13.648 1.00 94.12 161 ASP A O 1
ATOM 1236 N N . ALA A 1 162 ? 14.071 -7.834 -14.069 1.00 94.62 162 ALA A N 1
ATOM 1237 C CA . ALA A 1 162 ? 13.048 -8.791 -14.480 1.00 94.62 162 ALA A CA 1
ATOM 1238 C C . ALA A 1 162 ? 12.133 -9.159 -13.292 1.00 94.62 162 ALA A C 1
ATOM 1240 O O . ALA A 1 162 ? 12.607 -9.226 -12.154 1.00 94.62 162 ALA A O 1
ATOM 1241 N N . PRO A 1 163 ? 10.839 -9.436 -13.533 1.00 96.06 163 PRO A N 1
ATOM 1242 C CA . PRO A 1 163 ? 9.934 -9.833 -12.468 1.00 96.06 163 PRO A CA 1
ATOM 1243 C C . PRO A 1 163 ? 10.331 -11.192 -11.886 1.00 96.06 163 PRO A C 1
ATOM 1245 O O . PRO A 1 163 ? 10.716 -12.117 -12.603 1.00 96.06 163 PRO A O 1
ATOM 1248 N N . GLU A 1 164 ? 10.187 -11.322 -10.574 1.00 97.06 164 GLU A N 1
ATOM 1249 C CA . GLU A 1 164 ? 10.289 -12.596 -9.871 1.00 97.06 164 GLU A CA 1
ATOM 1250 C C . GLU A 1 164 ? 8.897 -13.219 -9.760 1.00 97.06 164 GLU A C 1
ATOM 1252 O O . GLU A 1 164 ? 7.959 -12.559 -9.312 1.00 97.06 164 GLU A O 1
ATOM 1257 N N . GLY A 1 165 ? 8.762 -14.490 -10.139 1.00 96.12 165 GLY A N 1
ATOM 1258 C CA . GLY A 1 165 ? 7.464 -15.168 -10.210 1.00 96.12 165 GLY A CA 1
ATOM 1259 C C . GLY A 1 165 ? 6.716 -14.887 -11.515 1.00 96.12 165 GLY A C 1
ATOM 1260 O O . GLY A 1 165 ? 7.306 -14.414 -12.485 1.00 96.12 165 GLY A O 1
ATOM 1261 N N . GLU A 1 166 ? 5.424 -15.217 -11.558 1.00 94.81 166 GLU A N 1
ATOM 1262 C CA . GLU A 1 166 ? 4.593 -15.053 -12.758 1.00 94.81 166 GLU A CA 1
ATOM 1263 C C . GLU A 1 166 ? 3.883 -13.689 -12.733 1.00 94.81 166 GLU A C 1
ATOM 1265 O O . GLU A 1 166 ? 3.024 -13.464 -11.873 1.00 94.81 166 GLU A O 1
ATOM 1270 N N . PRO A 1 167 ? 4.207 -12.762 -13.657 1.00 95.00 167 PRO A N 1
ATOM 1271 C CA . PRO A 1 167 ? 3.532 -11.474 -13.732 1.00 95.00 167 PRO A CA 1
ATOM 1272 C C . PRO A 1 167 ? 2.030 -11.634 -13.973 1.00 95.00 167 PRO A C 1
ATOM 1274 O O . PRO A 1 167 ? 1.627 -12.437 -14.818 1.00 95.00 167 PRO A O 1
ATOM 1277 N N . PRO A 1 168 ? 1.174 -10.836 -13.313 1.00 94.44 168 PRO A N 1
ATOM 1278 C CA . PRO A 1 168 ? -0.237 -10.819 -13.659 1.00 94.44 168 PRO A CA 1
ATOM 1279 C C . PRO A 1 168 ? -0.411 -10.343 -15.105 1.00 94.44 168 PRO A C 1
ATOM 1281 O O . PRO A 1 168 ? 0.225 -9.382 -15.537 1.00 94.44 168 PRO A O 1
ATOM 1284 N N . SER A 1 169 ? -1.339 -10.957 -15.839 1.00 94.50 169 SER A N 1
ATOM 1285 C CA . SER A 1 169 ? -1.632 -10.604 -17.238 1.00 94.50 169 SER A CA 1
ATOM 1286 C C . SER A 1 169 ? -1.981 -9.121 -17.441 1.00 94.50 169 SER A C 1
ATOM 1288 O O . SER A 1 169 ? -1.736 -8.565 -18.508 1.00 94.50 169 SER A O 1
ATOM 1290 N N . LEU A 1 170 ? -2.493 -8.462 -16.397 1.00 94.38 170 LEU A N 1
ATOM 1291 C CA . LEU A 1 170 ? -2.832 -7.036 -16.360 1.00 94.38 170 LEU A CA 1
ATOM 1292 C C . LEU A 1 170 ? -1.617 -6.086 -16.339 1.00 94.38 170 LEU A C 1
ATOM 1294 O O . LEU A 1 170 ? -1.818 -4.872 -16.403 1.00 94.38 170 LEU A O 1
ATOM 1298 N N . ALA A 1 171 ? -0.388 -6.605 -16.237 1.00 94.44 171 ALA A N 1
ATOM 1299 C CA . ALA A 1 171 ? 0.844 -5.811 -16.203 1.00 94.44 171 ALA A CA 1
ATOM 1300 C C . ALA A 1 171 ? 1.518 -5.610 -17.575 1.00 94.44 171 ALA A C 1
ATOM 1302 O O . ALA A 1 171 ? 2.436 -4.800 -17.678 1.00 94.44 171 ALA A O 1
ATOM 1303 N N . GLY A 1 172 ? 1.103 -6.340 -18.618 1.00 89.69 172 GLY A N 1
ATOM 1304 C CA . GLY A 1 172 ? 1.899 -6.497 -19.847 1.00 89.69 172 GLY A CA 1
ATOM 1305 C C . GLY A 1 172 ? 2.209 -5.211 -20.627 1.00 89.69 172 GLY A C 1
ATOM 1306 O O . GLY A 1 172 ? 3.269 -5.101 -21.231 1.00 89.69 172 GLY A O 1
ATOM 1307 N N . ASP A 1 173 ? 1.323 -4.221 -20.605 1.00 91.94 173 ASP A N 1
ATOM 1308 C CA . ASP A 1 173 ? 1.490 -2.913 -21.259 1.00 91.94 173 ASP A CA 1
ATOM 1309 C C . ASP A 1 173 ? 2.195 -1.868 -20.373 1.00 91.94 173 ASP A C 1
ATOM 1311 O O . ASP A 1 173 ? 2.548 -0.789 -20.851 1.00 91.94 173 ASP A O 1
ATOM 1315 N N . LEU A 1 174 ? 2.423 -2.174 -19.092 1.00 93.94 174 LEU A N 1
ATOM 1316 C CA . LEU A 1 174 ? 3.002 -1.242 -18.121 1.00 93.94 174 LEU A CA 1
ATOM 1317 C C . LEU A 1 174 ? 4.536 -1.290 -18.088 1.00 93.94 174 LEU A C 1
ATOM 1319 O O . LEU A 1 174 ? 5.163 -0.318 -17.662 1.00 93.94 174 LEU A O 1
ATOM 1323 N N . ALA A 1 175 ? 5.153 -2.374 -18.567 1.00 92.12 175 ALA A N 1
ATOM 1324 C CA . ALA A 1 175 ? 6.608 -2.521 -18.688 1.00 92.12 175 ALA A CA 1
ATOM 1325 C C . ALA A 1 175 ? 7.378 -2.148 -17.398 1.00 92.12 175 ALA A C 1
ATOM 1327 O O . ALA A 1 175 ? 8.376 -1.421 -17.445 1.00 92.12 175 ALA A O 1
ATOM 1328 N N . LEU A 1 176 ? 6.886 -2.589 -16.233 1.00 92.56 176 LEU A N 1
ATOM 1329 C CA . LEU A 1 176 ? 7.451 -2.266 -14.911 1.00 92.56 176 LEU A CA 1
ATOM 1330 C C . LEU A 1 176 ? 8.866 -2.830 -14.693 1.00 92.56 176 LEU A C 1
ATOM 1332 O O . LEU A 1 176 ? 9.573 -2.382 -13.793 1.00 92.56 176 LEU A O 1
ATOM 1336 N N . GLU A 1 177 ? 9.281 -3.790 -15.511 1.00 87.00 177 GLU A N 1
ATOM 1337 C CA . GLU A 1 177 ? 10.621 -4.377 -15.554 1.00 87.00 177 GLU A CA 1
ATOM 1338 C C . GLU A 1 177 ? 11.654 -3.490 -16.265 1.00 87.00 177 GLU A C 1
ATOM 1340 O O . GLU A 1 177 ? 12.860 -3.709 -16.165 1.00 87.00 177 GLU A O 1
ATOM 1345 N N . THR A 1 178 ? 11.200 -2.477 -17.008 1.00 85.94 178 THR A N 1
ATOM 1346 C CA . THR A 1 178 ? 12.100 -1.567 -17.718 1.00 85.94 178 THR A CA 1
ATOM 1347 C C . THR A 1 178 ? 12.597 -0.450 -16.790 1.00 85.94 178 THR A C 1
ATOM 1349 O O . THR A 1 178 ? 11.884 -0.050 -15.865 1.00 85.94 178 THR A O 1
ATOM 1352 N N . PRO A 1 179 ? 13.813 0.088 -17.009 1.00 83.88 179 PRO A N 1
ATOM 1353 C CA . PRO A 1 179 ? 14.362 1.186 -16.213 1.00 83.88 179 PRO A CA 1
ATOM 1354 C C . PRO A 1 179 ? 13.694 2.516 -16.596 1.00 83.88 179 PRO A C 1
ATOM 1356 O O . PRO A 1 179 ? 14.279 3.370 -17.263 1.00 83.88 179 PRO A O 1
ATOM 1359 N N . LEU A 1 180 ? 12.427 2.659 -16.215 1.00 88.25 180 LEU A N 1
ATOM 1360 C CA . LEU A 1 180 ? 11.621 3.857 -16.422 1.00 88.25 180 LEU A CA 1
ATOM 1361 C C . LEU A 1 180 ? 12.100 4.997 -15.520 1.00 88.25 180 LEU A C 1
ATOM 1363 O O . LEU A 1 180 ? 12.752 4.772 -14.499 1.00 88.25 180 LEU A O 1
ATOM 1367 N N . ASP A 1 181 ? 11.703 6.219 -15.866 1.00 92.88 181 ASP A N 1
ATOM 1368 C CA . ASP A 1 181 ? 11.715 7.323 -14.909 1.00 92.88 181 ASP A CA 1
ATOM 1369 C C . ASP A 1 181 ? 10.928 6.942 -13.637 1.00 92.88 181 ASP A C 1
ATOM 1371 O O . ASP A 1 181 ? 9.933 6.214 -13.715 1.00 92.88 181 ASP A O 1
ATOM 1375 N N . PHE A 1 182 ? 11.381 7.398 -12.467 1.00 90.81 182 PHE A N 1
ATOM 1376 C CA . PHE A 1 182 ? 10.829 6.961 -11.182 1.00 90.81 182 PHE A CA 1
ATOM 1377 C C . PHE A 1 182 ? 9.356 7.330 -11.016 1.00 90.81 182 PHE A C 1
ATOM 1379 O O . PHE A 1 182 ? 8.568 6.498 -10.566 1.00 90.81 182 PHE A O 1
ATOM 1386 N N . ASP A 1 183 ? 8.952 8.531 -11.431 1.00 92.06 183 ASP A N 1
ATOM 1387 C CA . ASP A 1 183 ? 7.555 8.953 -11.331 1.00 92.06 183 ASP A CA 1
ATOM 1388 C C . ASP A 1 183 ? 6.684 8.185 -12.322 1.00 92.06 183 ASP A C 1
ATOM 1390 O O . ASP A 1 183 ? 5.547 7.821 -12.007 1.00 92.06 183 ASP A O 1
ATOM 1394 N N . VAL A 1 184 ? 7.229 7.864 -13.500 1.00 94.12 184 VAL A N 1
ATOM 1395 C CA . VAL A 1 184 ? 6.560 6.991 -14.472 1.00 94.12 184 VAL A CA 1
ATOM 1396 C C . VAL A 1 184 ? 6.377 5.589 -13.895 1.00 94.12 184 VAL A C 1
ATOM 1398 O O . VAL A 1 184 ? 5.287 5.028 -14.000 1.00 94.12 184 VAL A O 1
ATOM 1401 N N . TRP A 1 185 ? 7.403 5.030 -13.252 1.00 95.56 185 TRP A N 1
ATOM 1402 C CA . TRP A 1 185 ? 7.318 3.715 -12.624 1.00 95.56 185 TRP A CA 1
ATOM 1403 C C . TRP A 1 185 ? 6.283 3.702 -11.492 1.00 95.56 185 TRP A C 1
ATOM 1405 O O . TRP A 1 185 ? 5.394 2.852 -11.501 1.00 95.56 185 TRP A O 1
ATOM 1415 N N . LYS A 1 186 ? 6.325 4.686 -10.579 1.00 94.81 186 LYS A N 1
ATOM 1416 C CA . LYS A 1 186 ? 5.340 4.853 -9.492 1.00 94.81 186 LYS A CA 1
ATOM 1417 C C . LYS A 1 186 ? 3.918 4.949 -10.043 1.00 94.81 186 LYS A C 1
ATOM 1419 O O . LYS A 1 186 ? 3.036 4.214 -9.604 1.00 94.81 186 LYS A O 1
ATOM 1424 N N . THR A 1 187 ? 3.708 5.799 -11.050 1.00 96.00 187 THR A N 1
ATOM 1425 C CA . THR A 1 187 ? 2.405 5.980 -11.711 1.00 96.00 187 THR A CA 1
ATOM 1426 C C . THR A 1 187 ? 1.875 4.650 -12.243 1.00 96.00 187 THR A C 1
ATOM 1428 O O . THR A 1 187 ? 0.744 4.268 -11.949 1.00 96.00 187 THR A O 1
ATOM 1431 N N . ARG A 1 188 ? 2.702 3.898 -12.976 1.00 97.06 188 ARG A N 1
ATOM 1432 C CA . ARG A 1 188 ? 2.298 2.610 -13.551 1.00 97.06 188 ARG A CA 1
ATOM 1433 C C . ARG A 1 188 ? 2.083 1.527 -12.496 1.00 97.06 188 ARG A C 1
ATOM 1435 O O . ARG A 1 188 ? 1.196 0.696 -12.663 1.00 97.06 188 ARG A O 1
ATOM 1442 N N . ALA A 1 189 ? 2.842 1.544 -11.404 1.00 97.31 189 ALA A N 1
ATOM 1443 C CA . ALA A 1 189 ? 2.629 0.637 -10.283 1.00 97.31 189 ALA A CA 1
ATOM 1444 C C . ALA A 1 189 ? 1.267 0.890 -9.612 1.00 97.31 189 ALA A C 1
ATOM 1446 O O . ALA A 1 189 ? 0.532 -0.059 -9.343 1.00 97.31 189 ALA A O 1
ATOM 1447 N N . PHE A 1 190 ? 0.866 2.153 -9.436 1.00 97.81 190 PHE A N 1
ATOM 1448 C CA . PHE A 1 190 ? -0.489 2.485 -8.984 1.00 97.81 190 PHE A CA 1
ATOM 1449 C C . PHE A 1 190 ? -1.573 2.056 -9.982 1.00 97.81 190 PHE A C 1
ATOM 1451 O O . PHE A 1 190 ? -2.585 1.488 -9.573 1.00 97.81 190 PHE A O 1
ATOM 1458 N N . VAL A 1 191 ? -1.355 2.253 -11.288 1.00 98.19 191 VAL A N 1
ATOM 1459 C CA . VAL A 1 191 ? -2.271 1.745 -12.325 1.00 98.19 191 VAL A CA 1
ATOM 1460 C C . VAL A 1 191 ? -2.428 0.227 -12.213 1.00 98.19 191 VAL A C 1
ATOM 1462 O O . VAL A 1 191 ? -3.546 -0.282 -12.291 1.00 98.19 191 VAL A O 1
ATOM 1465 N N . LEU A 1 192 ? -1.336 -0.511 -11.992 1.00 98.38 192 LEU A N 1
ATOM 1466 C CA . LEU A 1 192 ? -1.403 -1.956 -11.788 1.00 98.38 192 LEU A CA 1
ATOM 1467 C C . LEU A 1 192 ? -2.165 -2.320 -10.509 1.00 98.38 192 LEU A C 1
ATOM 1469 O O . LEU A 1 192 ? -2.984 -3.238 -10.544 1.00 98.38 192 LEU A O 1
ATOM 1473 N N . ALA A 1 193 ? -1.940 -1.601 -9.404 1.00 98.50 193 ALA A N 1
ATOM 1474 C CA . ALA A 1 193 ? -2.692 -1.799 -8.165 1.00 98.50 193 ALA A CA 1
ATOM 1475 C C . ALA A 1 193 ? -4.198 -1.624 -8.396 1.00 98.50 193 ALA A C 1
ATOM 1477 O O . ALA A 1 193 ? -4.970 -2.501 -8.010 1.00 98.50 193 ALA A O 1
ATOM 1478 N N . GLU A 1 194 ? -4.622 -0.566 -9.093 1.00 98.38 194 GLU A N 1
ATOM 1479 C CA . GLU A 1 194 ? -6.033 -0.355 -9.436 1.00 98.38 194 GLU A CA 1
ATOM 1480 C C . GLU A 1 194 ? -6.581 -1.491 -10.300 1.00 98.38 194 GLU A C 1
ATOM 1482 O O . GLU A 1 194 ? -7.646 -2.026 -10.007 1.00 98.38 194 GLU A O 1
ATOM 1487 N N . ARG A 1 195 ? -5.851 -1.909 -11.340 1.00 97.75 195 ARG A N 1
ATOM 1488 C CA . ARG A 1 195 ? -6.291 -2.998 -12.227 1.00 97.75 195 ARG A CA 1
ATOM 1489 C C . ARG A 1 195 ? -6.478 -4.318 -11.479 1.00 97.75 195 ARG A C 1
ATOM 1491 O O . ARG A 1 195 ? -7.408 -5.057 -11.786 1.00 97.75 195 ARG A O 1
ATOM 1498 N N . LEU A 1 196 ? -5.595 -4.621 -10.528 1.00 97.69 196 LEU A N 1
ATOM 1499 C CA . LEU A 1 196 ? -5.649 -5.856 -9.743 1.00 97.69 196 LEU A CA 1
ATOM 1500 C C . LEU A 1 196 ? -6.749 -5.826 -8.681 1.00 97.69 196 LEU A C 1
ATOM 1502 O O . LEU A 1 196 ? -7.409 -6.834 -8.451 1.00 97.69 196 LEU A O 1
ATOM 1506 N N . THR A 1 197 ? -6.933 -4.685 -8.024 1.00 97.94 197 THR A N 1
ATOM 1507 C CA . THR A 1 197 ? -7.801 -4.580 -6.843 1.00 97.94 197 THR A CA 1
ATOM 1508 C C . THR A 1 197 ? -9.205 -4.071 -7.168 1.00 97.94 197 THR A C 1
ATOM 1510 O O . THR A 1 197 ? -10.143 -4.322 -6.407 1.00 97.94 197 THR A O 1
ATOM 1513 N N . GLY A 1 198 ? -9.353 -3.359 -8.287 1.00 97.75 198 GLY A N 1
ATOM 1514 C CA . GLY A 1 198 ? -10.515 -2.535 -8.612 1.00 97.75 198 GLY A CA 1
ATOM 1515 C C . GLY A 1 198 ? -10.594 -1.231 -7.810 1.00 97.75 198 GLY A C 1
ATOM 1516 O O . GLY A 1 198 ? -11.579 -0.512 -7.948 1.00 97.75 198 GLY A O 1
ATOM 1517 N N . VAL A 1 199 ? -9.596 -0.927 -6.972 1.00 98.06 199 VAL A N 1
ATOM 1518 C CA . VAL A 1 199 ? -9.620 0.199 -6.031 1.00 98.06 199 VAL A CA 1
ATOM 1519 C C . VAL A 1 199 ? -8.865 1.387 -6.600 1.00 98.06 199 VAL A C 1
ATOM 1521 O O . VAL A 1 199 ? -7.666 1.299 -6.868 1.00 98.06 199 VAL A O 1
ATOM 1524 N N . ARG A 1 200 ? -9.550 2.528 -6.714 1.00 97.62 200 ARG A N 1
ATOM 1525 C CA . ARG A 1 200 ? -8.934 3.784 -7.147 1.00 97.62 200 ARG A CA 1
ATOM 1526 C C . ARG A 1 200 ? -8.588 4.666 -5.954 1.00 97.62 200 ARG A C 1
ATOM 1528 O O . ARG A 1 200 ? -9.466 5.279 -5.355 1.00 97.62 200 ARG A O 1
ATOM 1535 N N . VAL A 1 201 ? -7.297 4.786 -5.649 1.00 96.81 201 VAL A N 1
ATOM 1536 C CA . VAL A 1 201 ? -6.814 5.686 -4.588 1.00 96.81 201 VAL A CA 1
ATOM 1537 C C . VAL A 1 201 ? -6.792 7.120 -5.092 1.00 96.81 201 VAL A C 1
ATOM 1539 O O . VAL A 1 201 ? -6.257 7.386 -6.168 1.00 96.81 201 VAL A O 1
ATOM 1542 N N . THR A 1 202 ? -7.343 8.053 -4.316 1.00 96.12 202 THR A N 1
ATOM 1543 C CA . THR A 1 202 ? -7.353 9.483 -4.652 1.00 96.12 202 THR A CA 1
ATOM 1544 C C . THR A 1 202 ? -6.577 10.311 -3.636 1.00 96.12 202 THR A C 1
ATOM 1546 O O . THR A 1 202 ? -6.318 9.878 -2.511 1.00 96.12 202 THR A O 1
ATOM 1549 N N . THR A 1 203 ? -6.225 11.530 -4.034 1.00 94.25 203 THR A N 1
ATOM 1550 C CA . THR A 1 203 ? -5.555 12.509 -3.176 1.00 94.25 203 THR A CA 1
ATOM 1551 C C . THR A 1 203 ? -6.415 12.900 -1.979 1.00 94.25 203 THR A C 1
ATOM 1553 O O . THR A 1 203 ? -5.905 13.044 -0.874 1.00 94.25 203 THR A O 1
ATOM 1556 N N . GLU A 1 204 ? -7.731 12.999 -2.170 1.00 95.44 204 GLU A N 1
ATOM 1557 C CA . GLU A 1 204 ? -8.686 13.296 -1.100 1.00 95.44 204 GLU A CA 1
ATOM 1558 C C . GLU A 1 204 ? -8.744 12.162 -0.078 1.00 95.44 204 GLU A C 1
ATOM 1560 O O . GLU A 1 204 ? -8.758 12.427 1.121 1.00 95.44 204 GLU A O 1
ATOM 1565 N N . TRP A 1 205 ? -8.746 10.904 -0.536 1.00 96.88 205 TRP A N 1
ATOM 1566 C CA . TRP A 1 205 ? -8.743 9.758 0.371 1.00 96.88 205 TRP A CA 1
ATOM 1567 C C . TRP A 1 205 ? -7.433 9.680 1.163 1.00 96.88 205 TRP A C 1
ATOM 1569 O O . TRP A 1 205 ? -7.464 9.447 2.367 1.00 96.88 205 TRP A O 1
ATOM 1579 N N . LEU A 1 206 ? -6.287 9.935 0.524 1.00 95.94 206 LEU A N 1
ATOM 1580 C CA . LEU A 1 206 ? -4.981 9.952 1.195 1.00 95.94 206 LEU A CA 1
ATOM 1581 C C . LEU A 1 206 ? -4.845 11.093 2.217 1.00 95.94 206 LEU A C 1
ATOM 1583 O O . LEU A 1 206 ? -4.157 10.932 3.224 1.00 95.94 206 LEU A O 1
ATOM 1587 N N . ALA A 1 207 ? -5.499 12.230 1.969 1.00 94.25 207 ALA A N 1
ATOM 1588 C CA . ALA A 1 207 ? -5.512 13.377 2.875 1.00 94.25 207 ALA A CA 1
ATOM 1589 C C . ALA A 1 207 ? -6.524 13.243 4.029 1.00 94.25 207 ALA A C 1
ATOM 1591 O O . ALA A 1 207 ? -6.457 14.010 4.989 1.00 94.25 207 ALA A O 1
ATOM 1592 N N . ALA A 1 208 ? -7.471 12.306 3.937 1.00 97.00 208 ALA A N 1
ATOM 1593 C CA . ALA A 1 208 ? -8.464 12.077 4.978 1.00 97.00 208 ALA A CA 1
ATOM 1594 C C . ALA A 1 208 ? -7.850 11.435 6.236 1.00 97.00 208 ALA A C 1
ATOM 1596 O O . ALA A 1 208 ? -6.784 10.817 6.200 1.00 97.00 208 ALA A O 1
ATOM 1597 N N . GLU A 1 209 ? -8.551 11.574 7.362 1.00 98.12 209 GLU A N 1
ATOM 1598 C CA . GLU A 1 209 ? -8.215 10.851 8.587 1.00 98.12 209 GLU A CA 1
ATOM 1599 C C . GLU A 1 209 ? -8.602 9.374 8.469 1.00 98.12 209 GLU A C 1
ATOM 1601 O O . GLU A 1 209 ? -9.708 9.030 8.049 1.00 98.12 209 GLU A O 1
ATOM 1606 N N . HIS A 1 210 ? -7.697 8.515 8.926 1.00 98.31 210 HIS A N 1
ATOM 1607 C CA . HIS A 1 210 ? -7.87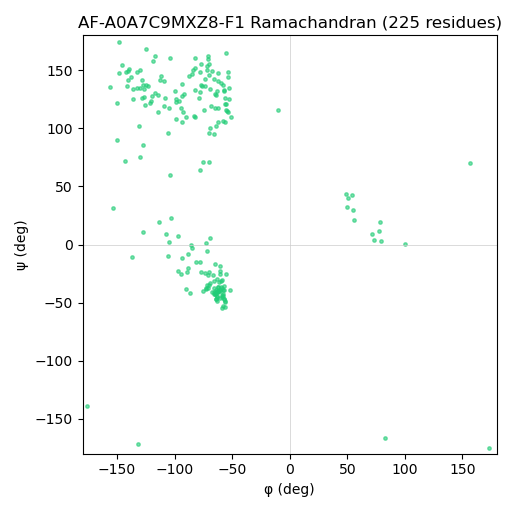4 7.069 9.042 1.00 98.31 210 HIS A CA 1
ATOM 1608 C C . HIS A 1 210 ? -7.436 6.616 10.438 1.00 98.31 210 HIS A C 1
ATOM 1610 O O . HIS A 1 210 ? -7.165 7.444 11.309 1.00 98.31 210 HIS A O 1
ATOM 1616 N N . THR A 1 211 ? -7.355 5.308 10.687 1.00 98.62 211 THR A N 1
ATOM 1617 C CA . THR A 1 211 ? -6.901 4.815 11.995 1.00 98.62 211 THR A CA 1
ATOM 1618 C C . THR A 1 211 ? -5.387 4.628 12.002 1.00 98.62 211 THR A C 1
ATOM 1620 O O . THR A 1 211 ? -4.857 3.723 11.361 1.00 98.62 211 THR A O 1
ATOM 1623 N N . GLY A 1 212 ? -4.686 5.483 12.738 1.00 98.31 212 GLY A N 1
ATOM 1624 C CA . GLY A 1 212 ? -3.255 5.402 12.996 1.00 98.31 212 GLY A CA 1
ATOM 1625 C C . GLY A 1 212 ? -2.908 4.481 14.166 1.00 98.31 212 GLY A C 1
ATOM 1626 O O . GLY A 1 212 ? -3.640 4.399 15.153 1.00 98.31 212 GLY A O 1
ATOM 1627 N N . TYR A 1 213 ? -1.764 3.809 14.068 1.00 98.38 213 TYR A N 1
ATOM 1628 C CA . TYR A 1 213 ? -1.206 2.917 15.078 1.00 98.38 213 TYR A CA 1
ATOM 1629 C C . TYR A 1 213 ? 0.308 3.092 15.196 1.00 98.38 213 TYR A C 1
ATOM 1631 O O . TYR A 1 213 ? 1.011 3.371 14.222 1.00 98.38 213 TYR A O 1
ATOM 1639 N N . ARG A 1 214 ? 0.837 2.828 16.394 1.00 96.81 214 ARG A N 1
ATOM 1640 C CA . ARG A 1 214 ? 2.280 2.714 16.638 1.00 96.81 214 ARG A CA 1
ATOM 1641 C C . ARG A 1 214 ? 2.772 1.292 16.399 1.00 96.81 214 ARG A C 1
ATOM 1643 O O . ARG A 1 214 ? 2.113 0.327 16.790 1.00 96.81 214 ARG A O 1
ATOM 1650 N N . VAL A 1 215 ? 3.990 1.178 15.881 1.00 95.12 215 VAL A N 1
ATOM 1651 C CA . VAL A 1 215 ? 4.755 -0.074 15.781 1.00 95.12 215 VAL A CA 1
ATOM 1652 C C . VAL A 1 215 ? 5.763 -0.135 16.937 1.00 95.12 215 VAL A C 1
ATOM 1654 O O . VAL A 1 215 ? 6.469 0.847 17.190 1.00 95.12 215 VAL A O 1
ATOM 1657 N N . PRO A 1 216 ? 5.863 -1.252 17.680 1.00 91.69 216 PRO A N 1
ATOM 1658 C CA . PRO A 1 216 ? 6.754 -1.348 18.821 1.00 91.69 216 PRO A CA 1
ATOM 1659 C C . PRO A 1 216 ? 8.223 -1.410 18.389 1.00 91.69 216 PRO A C 1
ATOM 1661 O O . PRO A 1 216 ? 8.587 -1.992 17.368 1.00 91.69 216 PRO A O 1
ATOM 1664 N N . THR A 1 217 ? 9.100 -0.891 19.247 1.00 80.88 217 THR A N 1
ATOM 1665 C CA . THR A 1 217 ? 10.542 -1.143 19.171 1.00 80.88 217 THR A CA 1
ATOM 1666 C C . THR A 1 217 ? 10.804 -2.633 19.374 1.00 80.88 217 THR A C 1
ATOM 1668 O O . THR A 1 217 ? 10.774 -3.113 20.507 1.00 80.88 217 THR A O 1
ATOM 1671 N N . ARG A 1 218 ? 11.130 -3.383 18.319 1.00 65.94 218 ARG A N 1
ATOM 1672 C CA . ARG A 1 218 ? 11.880 -4.627 18.517 1.00 65.94 218 ARG A CA 1
ATOM 1673 C C . ARG A 1 218 ? 13.353 -4.260 18.643 1.00 65.94 218 ARG A C 1
ATOM 1675 O O . ARG A 1 218 ? 13.971 -3.833 17.674 1.00 65.94 218 ARG A O 1
ATOM 1682 N N . PHE A 1 219 ? 13.913 -4.402 19.843 1.00 49.94 219 PHE A N 1
ATOM 1683 C CA . PHE A 1 219 ? 15.359 -4.528 19.977 1.00 49.94 219 PHE A CA 1
ATOM 1684 C C . PHE A 1 219 ? 15.726 -5.883 19.385 1.00 49.94 219 PHE A C 1
ATOM 1686 O O . PHE A 1 219 ? 15.521 -6.919 20.016 1.00 49.94 219 PHE A O 1
ATOM 1693 N N . THR A 1 220 ? 16.219 -5.898 18.153 1.00 45.91 220 THR A N 1
ATOM 1694 C CA . THR A 1 220 ? 16.868 -7.094 17.632 1.00 45.91 220 THR A CA 1
ATOM 1695 C C . THR A 1 220 ? 18.182 -7.232 18.394 1.00 45.91 220 THR A C 1
ATOM 1697 O O . THR A 1 220 ? 19.173 -6.590 18.055 1.00 45.91 220 THR A O 1
ATOM 1700 N N . ILE A 1 221 ? 18.199 -8.034 19.460 1.00 41.97 221 ILE A N 1
ATOM 1701 C CA . ILE A 1 221 ? 19.458 -8.597 19.945 1.00 41.97 221 ILE A CA 1
ATOM 1702 C C . ILE A 1 221 ? 19.922 -9.495 18.799 1.00 41.97 221 ILE A C 1
ATOM 1704 O O . ILE A 1 221 ? 19.350 -10.564 18.586 1.00 41.97 221 ILE A O 1
ATOM 1708 N N . ARG A 1 222 ? 20.892 -9.031 18.003 1.00 39.47 222 ARG A N 1
ATOM 1709 C CA . ARG A 1 222 ? 21.644 -9.920 17.112 1.00 39.47 222 ARG A CA 1
ATOM 1710 C C . ARG A 1 222 ? 22.178 -11.043 17.999 1.00 39.47 222 ARG A C 1
ATOM 1712 O O . ARG A 1 222 ? 22.962 -10.764 18.903 1.00 39.47 222 ARG A O 1
ATOM 1719 N N . ARG A 1 223 ? 21.719 -12.281 17.796 1.00 38.75 223 ARG A N 1
ATOM 1720 C CA . ARG A 1 223 ? 22.448 -13.434 18.329 1.00 38.75 223 ARG A CA 1
ATOM 1721 C C . ARG A 1 223 ? 23.807 -13.443 17.639 1.00 38.75 223 ARG A C 1
ATOM 1723 O O . ARG A 1 223 ? 23.882 -13.247 16.431 1.00 38.75 223 ARG A O 1
ATOM 1730 N N . GLU A 1 224 ? 24.852 -13.600 18.434 1.00 41.31 224 GLU A N 1
ATOM 1731 C CA . GLU A 1 224 ? 26.263 -13.493 18.049 1.00 41.31 224 GLU A CA 1
ATOM 1732 C C . GLU A 1 224 ? 26.752 -14.635 17.134 1.00 41.31 224 GLU A C 1
ATOM 1734 O O . GLU A 1 224 ? 27.930 -14.671 16.802 1.00 41.31 224 GLU A O 1
ATOM 1739 N N . ASP A 1 225 ? 25.866 -15.530 16.682 1.00 42.44 225 ASP A N 1
ATOM 1740 C CA . ASP A 1 225 ? 26.244 -16.829 16.107 1.00 42.44 225 ASP A CA 1
ATOM 1741 C C . ASP A 1 225 ? 26.066 -16.953 14.575 1.00 42.44 225 ASP A C 1
ATOM 1743 O O . ASP A 1 225 ? 26.233 -18.046 14.044 1.00 42.44 225 ASP A O 1
ATOM 1747 N N . ASP A 1 226 ? 25.767 -15.869 13.846 1.00 42.09 226 ASP A N 1
ATOM 1748 C CA . ASP A 1 226 ? 25.650 -15.885 12.370 1.00 42.09 226 ASP A CA 1
ATOM 1749 C C . ASP A 1 226 ? 26.884 -15.259 11.669 1.00 42.09 226 ASP A C 1
ATOM 1751 O O . ASP A 1 226 ? 26.760 -14.274 10.933 1.00 42.09 226 ASP A O 1
ATOM 1755 N N . TRP A 1 227 ? 28.074 -15.835 11.895 1.00 45.53 227 TRP A N 1
ATOM 1756 C CA . TRP A 1 227 ? 29.286 -15.635 11.076 1.00 45.53 227 TRP A CA 1
ATOM 1757 C C . TRP A 1 227 ? 29.931 -16.967 10.692 1.00 45.53 227 TRP A C 1
ATOM 1759 O O . TRP A 1 227 ? 30.164 -17.795 11.600 1.00 45.53 227 TRP A O 1
#